Protein AF-A0A1E4A7U1-F1 (afdb_monomer_lite)

Secondary structure (DSSP, 8-state):
-----S---EEEEESSEETT-GGGSTTS----TTEEEEE-SEEEE-S-EEESEEEE-TT-EEEESTT-EEEESS-EEESSEEEEEEEEE-S-EEE-GGGEEEEEEEESS-EEESS-EEE---TT--S--EEEETT-EEE-TT--EEES-EEEE--TT---EEE-SSS--EEE-PPTT---PPP-----

Radius of gyration: 17.69 Å; chains: 1; bounding box: 40×38×64 Å

pLDDT: mean 84.91, std 17.66, range [26.31, 98.19]

Foldseek 3Di:
DDDDDDDDAEEKEFAPEELPQLVRIDPSDRAAQRYEYEYPYEYEDAAAGHYAEYAYAAQHEYEYDPQHEYEHQHYYHYNAAYHHAEYEYNEEDEDEQVRYHYQAYEYAYEYEYPEAHENHHPLPDQDWRYEYPAQYEYEQEQYEYETQHYHYDDDPPHDHYYDYPHNYYYHHDHRPPDDDDDDPHDDD

Sequence (188 aa):
MVISLPGTIESKNCTDCLWSDPDTWESDVVPGENNHVVVNGKVILDVNATTLDLKINSSKSLETINNKSLTIKGFFENEGFLNVSGLELQKSQSLDGSKVSLQSLSAYGNITLTSHLEVLRPEVSNTDNVYLYGSGTITLGNYDLTCHGVYINLPAQQRSRVITNGTGALKFKVPAGSVNKEFVIGRI

Structure (mmCIF, N/CA/C/O backbone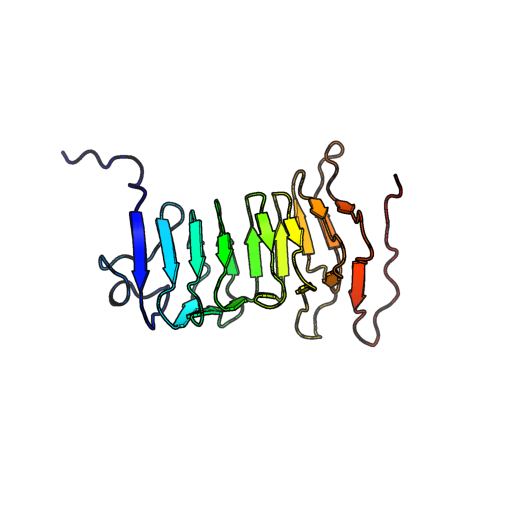):
data_AF-A0A1E4A7U1-F1
#
_entry.id   AF-A0A1E4A7U1-F1
#
loop_
_atom_site.group_PDB
_atom_site.id
_atom_site.type_symbol
_atom_site.label_atom_id
_atom_site.label_alt_id
_atom_site.label_comp_id
_atom_site.label_asym_id
_atom_site.label_entity_id
_atom_site.label_seq_id
_atom_site.pdbx_PDB_ins_code
_atom_site.Cartn_x
_atom_site.Cartn_y
_atom_site.Cartn_z
_atom_site.occupancy
_atom_site.B_iso_or_equiv
_atom_site.auth_seq_id
_atom_site.auth_comp_id
_atom_site.auth_asym_id
_atom_site.auth_atom_id
_atom_site.pdbx_PDB_model_num
ATOM 1 N N . MET A 1 1 ? 10.401 17.070 -37.347 1.00 35.50 1 MET A N 1
ATOM 2 C CA . MET A 1 1 ? 9.822 17.667 -36.127 1.00 35.50 1 MET A CA 1
ATOM 3 C C . MET A 1 1 ? 8.935 16.604 -35.505 1.00 35.50 1 MET A C 1
ATOM 5 O O . MET A 1 1 ? 7.854 16.361 -36.019 1.00 35.50 1 MET A O 1
ATOM 9 N N . VAL A 1 2 ? 9.447 15.868 -34.517 1.00 33.81 2 VAL A N 1
ATOM 10 C CA . VAL A 1 2 ? 8.653 14.859 -33.804 1.00 33.81 2 VAL A CA 1
ATOM 11 C C . VAL A 1 2 ? 7.903 15.611 -32.718 1.00 33.81 2 VAL A C 1
ATOM 13 O O . VAL A 1 2 ? 8.510 16.131 -31.787 1.00 33.81 2 VAL A O 1
ATOM 16 N N . ILE A 1 3 ? 6.597 15.759 -32.902 1.00 37.12 3 ILE A N 1
ATOM 17 C CA . ILE A 1 3 ? 5.708 16.277 -31.869 1.00 37.12 3 ILE A CA 1
ATOM 18 C C . ILE A 1 3 ? 5.547 15.123 -30.877 1.00 37.12 3 ILE A C 1
ATOM 20 O O . ILE A 1 3 ? 4.860 14.151 -31.180 1.00 37.12 3 ILE A O 1
ATOM 24 N N . SER A 1 4 ? 6.238 15.175 -29.737 1.00 37.12 4 SER A N 1
ATOM 25 C CA . SER A 1 4 ? 5.987 14.234 -28.645 1.00 37.12 4 SER A CA 1
ATOM 26 C C . SER A 1 4 ? 4.587 14.509 -28.104 1.00 37.12 4 SER A C 1
ATOM 28 O O . SER A 1 4 ? 4.332 15.581 -27.548 1.00 37.12 4 SER A O 1
ATOM 30 N N . LEU A 1 5 ? 3.672 13.567 -28.317 1.00 46.53 5 LEU A N 1
ATOM 31 C CA . LEU A 1 5 ? 2.350 13.572 -27.697 1.00 46.53 5 LEU A CA 1
ATOM 32 C C . LEU A 1 5 ? 2.500 13.558 -26.160 1.00 46.53 5 LEU A C 1
ATOM 34 O O . LEU A 1 5 ? 3.490 13.014 -25.661 1.00 46.53 5 LEU A O 1
ATOM 38 N N . PRO A 1 6 ? 1.560 14.159 -25.402 1.00 49.22 6 PRO A N 1
ATOM 39 C CA . PRO A 1 6 ? 1.545 14.047 -23.943 1.00 49.22 6 PRO A CA 1
ATOM 40 C C . PRO A 1 6 ? 1.627 12.568 -23.552 1.00 49.22 6 PRO A C 1
ATOM 42 O O . PRO A 1 6 ? 0.954 11.745 -24.169 1.00 49.22 6 PRO A O 1
ATOM 45 N N . GLY A 1 7 ? 2.518 12.271 -22.595 1.00 58.09 7 GLY A N 1
ATOM 46 C CA . GLY A 1 7 ? 3.120 10.956 -22.356 1.00 58.09 7 GLY A CA 1
ATOM 47 C C . GLY A 1 7 ? 2.185 9.782 -22.616 1.00 58.09 7 GLY A C 1
ATOM 48 O O . GLY A 1 7 ? 1.150 9.654 -21.964 1.00 58.09 7 GLY A O 1
ATOM 49 N N . THR A 1 8 ? 2.556 8.941 -23.581 1.00 65.44 8 THR A N 1
ATOM 50 C CA . THR A 1 8 ? 1.826 7.717 -23.896 1.00 65.44 8 THR A CA 1
ATOM 51 C C . THR A 1 8 ? 1.671 6.902 -22.620 1.00 65.44 8 THR A C 1
ATOM 53 O O . THR A 1 8 ? 2.651 6.588 -21.943 1.00 65.44 8 THR A O 1
ATOM 56 N N . ILE A 1 9 ? 0.425 6.588 -22.279 1.00 75.88 9 ILE A N 1
ATOM 57 C CA . ILE A 1 9 ? 0.138 5.653 -21.205 1.00 75.88 9 ILE A CA 1
ATOM 58 C C . ILE A 1 9 ? 0.616 4.280 -21.676 1.00 75.88 9 ILE A C 1
ATOM 60 O O . ILE A 1 9 ? 0.105 3.737 -22.654 1.00 75.88 9 ILE A O 1
ATOM 64 N N . GLU A 1 10 ? 1.621 3.741 -20.997 1.00 85.94 10 GLU A N 1
ATOM 65 C CA . GLU A 1 10 ? 2.268 2.484 -21.371 1.00 85.94 10 GLU A CA 1
ATOM 66 C C . GLU A 1 10 ? 2.311 1.532 -20.181 1.00 85.94 10 GLU A C 1
ATOM 68 O O . GLU A 1 10 ? 2.565 1.957 -19.049 1.00 85.94 10 GLU A O 1
ATOM 73 N N . SER A 1 11 ? 2.100 0.242 -20.455 1.00 89.75 11 SER A N 1
ATOM 74 C CA . SER A 1 11 ? 2.365 -0.818 -19.484 1.00 89.75 11 SER A CA 1
ATOM 75 C C . SER A 1 11 ? 3.870 -1.055 -19.392 1.00 89.75 11 SER A C 1
ATOM 77 O O . SER A 1 11 ? 4.524 -1.237 -20.420 1.00 89.75 11 SER A O 1
ATOM 79 N N . LYS A 1 12 ? 4.411 -1.058 -18.175 1.00 91.94 12 LYS A N 1
ATOM 80 C CA . LYS A 1 12 ? 5.807 -1.378 -17.875 1.00 91.94 12 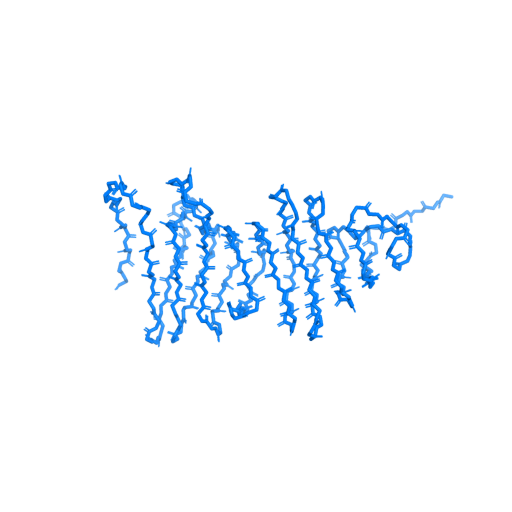LYS A CA 1
ATOM 81 C C . LYS A 1 12 ? 5.854 -2.571 -16.939 1.00 91.94 12 LYS A C 1
ATOM 83 O O . LYS A 1 12 ? 5.127 -2.635 -15.948 1.00 91.94 12 LYS A O 1
ATOM 88 N N . ASN A 1 13 ? 6.728 -3.509 -17.258 1.00 94.00 13 ASN A N 1
ATOM 89 C CA . ASN A 1 13 ? 6.803 -4.785 -16.571 1.00 94.00 13 ASN A CA 1
ATOM 90 C C . ASN A 1 13 ? 8.274 -5.146 -16.385 1.00 94.00 13 ASN A C 1
ATOM 92 O O . ASN A 1 13 ? 9.124 -4.771 -17.192 1.00 94.00 13 ASN A O 1
ATOM 96 N N . CYS A 1 14 ? 8.568 -5.858 -15.310 1.00 89.38 14 CYS A N 1
ATOM 97 C CA . CYS A 1 14 ? 9.875 -6.448 -15.076 1.00 89.38 14 CYS A CA 1
ATOM 98 C C . CYS A 1 14 ? 9.715 -7.697 -14.200 1.00 89.38 14 CYS A C 1
ATOM 100 O O . CYS A 1 14 ? 8.706 -7.873 -13.501 1.00 89.38 14 CYS A O 1
ATOM 102 N N . THR A 1 15 ? 10.728 -8.559 -14.222 1.00 90.94 15 THR A N 1
ATOM 103 C CA . THR A 1 15 ? 10.852 -9.704 -13.315 1.00 90.94 15 THR A CA 1
ATOM 104 C C . THR A 1 15 ? 12.221 -9.619 -12.656 1.00 90.94 15 THR A C 1
ATOM 106 O O . THR A 1 15 ? 13.217 -9.617 -13.367 1.00 90.94 15 THR A O 1
ATOM 109 N N . ASP A 1 16 ? 12.262 -9.545 -11.324 1.00 92.44 16 ASP A N 1
ATOM 110 C CA . ASP A 1 16 ? 13.502 -9.511 -10.533 1.00 92.44 16 ASP A CA 1
ATOM 111 C C . ASP A 1 16 ? 14.374 -8.279 -10.831 1.00 92.44 16 ASP A C 1
ATOM 113 O O . ASP A 1 16 ? 15.496 -8.384 -11.318 1.00 92.44 16 ASP A O 1
ATOM 117 N N . CYS A 1 17 ? 13.823 -7.093 -10.545 1.00 94.50 17 CYS A N 1
ATOM 118 C CA . CYS A 1 17 ? 14.340 -5.817 -11.042 1.00 94.50 17 CYS A CA 1
ATOM 119 C C . CYS A 1 17 ? 14.507 -4.734 -9.961 1.00 94.50 17 CYS A C 1
ATOM 121 O O . CYS A 1 17 ? 13.848 -4.762 -8.911 1.00 94.50 17 CYS A O 1
ATOM 123 N N . LEU A 1 18 ? 15.380 -3.759 -10.239 1.00 95.94 18 LEU A N 1
ATOM 124 C CA . LEU A 1 18 ? 15.467 -2.505 -9.488 1.00 95.94 18 LEU A CA 1
ATOM 125 C C . LEU A 1 18 ? 14.652 -1.439 -10.212 1.00 95.94 18 LEU A C 1
ATOM 127 O O . LEU A 1 18 ? 14.760 -1.271 -11.424 1.00 95.94 18 LEU A O 1
ATOM 131 N N . TRP A 1 19 ? 13.860 -0.670 -9.472 1.00 95.88 19 TRP A N 1
ATOM 132 C CA . TRP A 1 19 ? 13.032 0.352 -10.106 1.00 95.88 19 TRP A CA 1
ATOM 133 C C . TRP A 1 19 ? 13.865 1.466 -10.740 1.00 95.88 19 TRP A C 1
ATOM 135 O O . TRP A 1 19 ? 13.421 2.040 -11.721 1.00 95.88 19 TRP A O 1
ATOM 145 N N . SER A 1 20 ? 15.066 1.759 -10.236 1.00 94.12 20 SER A N 1
ATOM 146 C CA . SER A 1 20 ? 15.954 2.761 -10.838 1.00 94.12 20 SER A CA 1
ATOM 147 C C . SER A 1 20 ? 16.688 2.309 -12.103 1.00 94.12 20 SER A C 1
ATOM 149 O O . SER A 1 20 ? 17.247 3.166 -12.789 1.00 94.12 20 SER A O 1
ATOM 151 N N . ASP A 1 21 ? 16.706 1.007 -12.405 1.00 94.88 21 ASP A N 1
ATOM 152 C CA . ASP A 1 21 ? 17.563 0.436 -13.442 1.00 94.88 21 ASP A CA 1
ATOM 153 C C . ASP A 1 21 ? 16.784 0.223 -14.752 1.00 94.88 21 ASP A C 1
ATOM 155 O O . ASP A 1 21 ? 16.024 -0.748 -14.852 1.00 94.88 21 ASP A O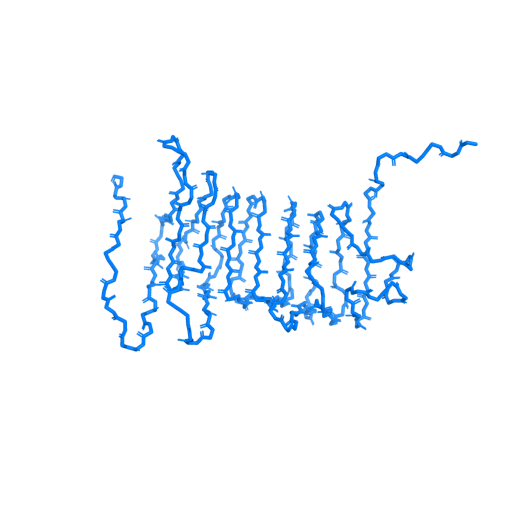 1
ATOM 159 N N . PRO A 1 22 ? 16.936 1.109 -15.758 1.00 92.38 22 PRO A N 1
ATOM 160 C CA . PRO A 1 22 ? 16.188 1.022 -17.009 1.00 92.38 22 PRO A CA 1
ATOM 161 C C . PRO A 1 22 ? 16.406 -0.301 -17.745 1.00 92.38 22 PRO A C 1
ATOM 163 O O . PRO A 1 22 ? 15.446 -0.805 -18.323 1.00 92.38 22 PRO A O 1
ATOM 166 N N . ASP A 1 23 ? 17.598 -0.900 -17.653 1.00 92.44 23 ASP A N 1
ATOM 167 C CA . ASP A 1 23 ? 17.960 -2.133 -18.371 1.00 92.44 23 ASP A CA 1
ATOM 168 C C . ASP A 1 23 ? 17.170 -3.353 -17.868 1.00 92.44 23 ASP A C 1
ATOM 170 O O . ASP A 1 23 ? 17.131 -4.407 -18.505 1.00 92.44 23 ASP A O 1
ATOM 174 N N . THR A 1 24 ? 16.528 -3.224 -16.706 1.00 93.38 24 THR A N 1
ATOM 175 C CA . THR A 1 24 ? 15.734 -4.293 -16.096 1.00 93.38 24 THR A CA 1
ATOM 176 C C . THR A 1 24 ? 14.239 -4.204 -16.417 1.00 93.38 24 THR A C 1
ATOM 178 O O . THR A 1 24 ? 13.485 -5.115 -16.064 1.00 93.38 24 THR A O 1
ATOM 181 N N . TRP A 1 25 ? 13.796 -3.145 -17.105 1.00 93.50 25 TRP A N 1
ATOM 182 C CA . TRP A 1 25 ? 12.401 -2.937 -17.497 1.00 93.50 25 TRP A CA 1
ATOM 183 C C . TRP A 1 25 ? 12.151 -3.293 -18.958 1.00 93.50 25 TRP A C 1
ATOM 185 O O . TRP A 1 25 ? 12.937 -2.983 -19.851 1.00 93.50 25 TRP A O 1
ATOM 195 N N . GLU A 1 26 ? 10.980 -3.866 -19.236 1.00 85.50 26 GLU A N 1
ATOM 196 C CA . GLU A 1 26 ? 10.508 -4.024 -20.607 1.00 85.50 26 GLU A CA 1
ATOM 197 C C . GLU A 1 26 ? 10.358 -2.629 -21.234 1.00 85.50 26 GLU A C 1
ATOM 199 O O . GLU A 1 26 ? 9.536 -1.843 -20.758 1.00 85.50 26 GLU A O 1
ATOM 204 N N . SER A 1 27 ? 11.149 -2.340 -22.282 1.00 83.75 27 SER A N 1
ATOM 205 C CA . SER A 1 27 ? 11.340 -1.058 -23.008 1.00 83.75 27 SER A CA 1
ATOM 206 C C . SER A 1 27 ? 12.546 -0.191 -22.624 1.00 83.75 27 SER A C 1
ATOM 208 O O . SER A 1 27 ? 12.632 0.928 -23.126 1.00 83.75 27 SER A O 1
ATOM 210 N N . ASP A 1 28 ? 13.458 -0.676 -21.779 1.00 87.31 28 ASP A N 1
ATOM 211 C CA . ASP A 1 28 ? 14.685 0.046 -21.399 1.00 87.31 28 ASP A CA 1
ATOM 212 C C . ASP A 1 28 ? 14.400 1.415 -20.740 1.00 87.31 28 ASP A C 1
ATOM 214 O O . ASP A 1 28 ? 15.174 2.370 -20.837 1.00 87.31 28 ASP A O 1
ATOM 218 N N . VAL A 1 29 ? 13.228 1.550 -20.105 1.00 88.81 29 VAL A N 1
ATOM 219 C CA . VAL A 1 29 ? 12.757 2.791 -19.481 1.00 88.81 29 VAL A CA 1
ATOM 220 C C . VAL A 1 29 ? 12.071 2.481 -18.157 1.00 88.81 29 VAL A C 1
ATOM 22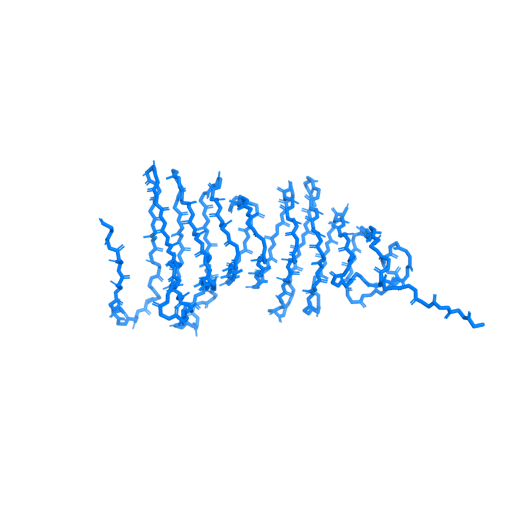2 O O . VAL A 1 29 ? 11.076 1.756 -18.102 1.00 88.81 29 VAL A O 1
ATOM 225 N N . VAL A 1 30 ? 12.569 3.121 -17.100 1.00 92.31 30 VAL A N 1
ATOM 226 C CA . VAL A 1 30 ? 11.981 3.096 -15.758 1.00 92.31 30 VAL A CA 1
ATOM 227 C C . VAL A 1 30 ? 10.553 3.665 -15.772 1.00 92.31 30 VAL A C 1
ATOM 229 O O . VAL A 1 30 ? 10.334 4.745 -16.331 1.00 92.31 30 VAL A O 1
ATOM 232 N N . PRO A 1 31 ? 9.574 3.007 -15.123 1.00 93.75 31 PRO A N 1
ATOM 233 C CA . PRO A 1 31 ? 8.223 3.529 -15.031 1.00 93.75 31 PRO A CA 1
ATOM 234 C C . PRO A 1 31 ? 8.157 4.831 -14.238 1.00 93.75 31 PRO A C 1
ATOM 236 O O . PRO A 1 31 ? 8.709 4.949 -13.139 1.00 93.75 31 PRO A O 1
ATOM 239 N N . GLY A 1 32 ? 7.390 5.773 -14.778 1.00 92.81 32 GLY A N 1
ATOM 240 C CA . GLY A 1 32 ? 7.009 7.017 -14.132 1.00 92.81 32 GLY A CA 1
ATOM 241 C C . GLY A 1 32 ? 5.497 7.157 -13.961 1.00 92.81 32 GLY A C 1
ATOM 242 O O . GLY A 1 32 ? 4.706 6.226 -14.121 1.00 92.81 32 GLY A O 1
ATOM 243 N N . GLU A 1 33 ? 5.081 8.383 -13.657 1.00 94.38 33 GLU A N 1
ATOM 244 C CA . GLU A 1 33 ? 3.719 8.729 -13.241 1.00 94.38 33 GLU A CA 1
ATOM 245 C C . GLU A 1 33 ? 2.602 8.465 -14.262 1.00 94.38 33 GLU A C 1
ATOM 247 O O . GLU A 1 33 ? 1.435 8.498 -13.879 1.00 94.38 33 GLU A O 1
ATOM 252 N N . ASN A 1 34 ? 2.944 8.219 -15.529 1.00 93.94 34 ASN A N 1
ATOM 253 C CA . ASN A 1 34 ? 1.994 7.950 -16.614 1.00 93.94 34 ASN A CA 1
ATOM 254 C C . ASN A 1 34 ? 1.971 6.469 -17.027 1.00 93.94 34 ASN A C 1
ATOM 256 O O . ASN A 1 34 ? 1.327 6.116 -18.011 1.00 93.94 34 ASN A O 1
ATOM 260 N N . ASN A 1 35 ? 2.681 5.598 -16.307 1.00 94.25 35 ASN A N 1
ATOM 261 C CA . ASN A 1 35 ? 2.788 4.184 -16.650 1.00 94.25 35 ASN A CA 1
ATOM 262 C C . ASN A 1 35 ? 1.875 3.316 -15.789 1.00 94.25 35 ASN A C 1
ATOM 264 O O . ASN A 1 35 ? 1.749 3.559 -14.589 1.00 94.25 35 ASN A O 1
ATOM 268 N N . HIS A 1 36 ? 1.305 2.275 -16.395 1.00 95.31 36 HIS A N 1
ATOM 269 C CA . HIS A 1 36 ? 0.730 1.146 -15.669 1.00 95.31 36 HIS A CA 1
ATOM 270 C C . HIS A 1 36 ? 1.860 0.168 -15.354 1.00 95.31 36 HIS A C 1
ATOM 272 O O . HIS A 1 36 ? 2.510 -0.324 -16.272 1.00 95.31 36 HIS A O 1
ATOM 278 N N . VAL A 1 37 ? 2.131 -0.110 -14.086 1.00 96.69 37 VAL A N 1
ATOM 279 C CA . VAL A 1 37 ? 3.198 -1.036 -13.700 1.00 96.69 37 VAL A CA 1
ATOM 280 C C . VAL A 1 37 ? 2.624 -2.394 -13.343 1.00 96.69 37 VAL A C 1
ATOM 282 O O . VAL A 1 37 ? 1.731 -2.495 -12.502 1.00 96.69 37 VAL A O 1
ATOM 285 N N . VAL A 1 38 ? 3.180 -3.445 -13.941 1.00 96.62 38 VAL A N 1
ATOM 286 C CA . VAL A 1 38 ? 2.865 -4.837 -13.612 1.00 96.62 38 VAL A CA 1
ATOM 287 C C . VAL A 1 38 ? 4.099 -5.509 -13.013 1.00 96.62 38 VAL A C 1
ATOM 289 O O . VAL A 1 38 ? 5.122 -5.688 -13.673 1.00 96.62 38 VAL A O 1
ATOM 292 N N . VAL A 1 39 ? 3.994 -5.908 -11.748 1.00 97.38 39 VAL A N 1
ATOM 293 C CA . VAL A 1 39 ? 5.051 -6.611 -11.013 1.00 97.38 39 VAL A CA 1
ATOM 294 C C . VAL A 1 39 ? 4.929 -8.116 -11.271 1.00 97.38 39 VAL A C 1
ATOM 296 O O . VAL A 1 39 ? 4.012 -8.771 -10.769 1.00 97.38 39 VAL A O 1
ATOM 299 N N . ASN A 1 40 ? 5.869 -8.660 -12.056 1.00 95.31 40 ASN A N 1
ATOM 300 C CA . ASN A 1 40 ? 5.920 -10.072 -12.472 1.00 95.31 40 ASN A CA 1
ATOM 301 C C . ASN A 1 40 ? 7.009 -10.901 -11.760 1.00 95.31 40 ASN A C 1
ATOM 303 O O . ASN A 1 40 ? 7.086 -12.121 -11.943 1.00 95.31 40 ASN A O 1
ATOM 307 N N . GLY A 1 41 ? 7.804 -10.278 -10.891 1.00 94.94 41 GLY A N 1
ATOM 308 C CA . GLY A 1 41 ? 8.867 -10.901 -10.094 1.00 94.94 41 GLY A CA 1
ATOM 309 C C . GLY A 1 41 ? 9.016 -10.227 -8.735 1.00 94.94 41 GLY A C 1
ATOM 310 O O . GLY A 1 41 ? 8.069 -9.623 -8.231 1.00 94.94 41 GLY A O 1
ATOM 311 N N . LYS A 1 42 ? 10.209 -10.311 -8.150 1.00 97.31 42 LYS A N 1
ATOM 312 C CA . LYS A 1 42 ? 10.596 -9.452 -7.034 1.00 97.31 42 LYS A CA 1
ATOM 313 C C . LYS A 1 42 ? 11.016 -8.083 -7.570 1.00 97.31 42 LYS A C 1
ATOM 315 O O . LYS A 1 42 ? 11.906 -7.989 -8.402 1.00 97.31 42 LYS A O 1
ATOM 320 N N . VAL A 1 43 ? 10.412 -7.008 -7.087 1.00 98.00 43 VAL A N 1
ATOM 321 C CA . VAL A 1 43 ? 10.770 -5.642 -7.492 1.00 98.00 43 VAL A CA 1
ATOM 322 C C . VAL A 1 43 ? 11.220 -4.855 -6.278 1.00 98.00 43 VAL A C 1
ATOM 324 O O . VAL A 1 43 ? 10.534 -4.835 -5.256 1.00 98.00 43 VAL A O 1
ATOM 327 N N . ILE A 1 44 ? 12.379 -4.207 -6.384 1.00 97.81 44 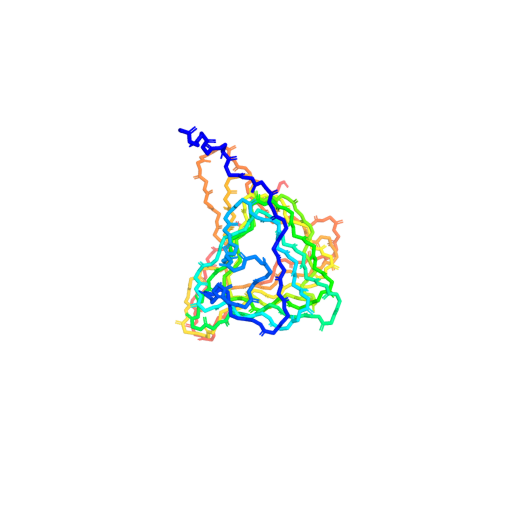ILE A N 1
ATOM 328 C CA . ILE A 1 44 ? 12.938 -3.388 -5.309 1.00 97.81 44 ILE A CA 1
ATOM 329 C C . ILE A 1 44 ? 12.847 -1.912 -5.698 1.00 97.81 44 ILE A C 1
ATOM 331 O O . ILE A 1 44 ? 13.430 -1.470 -6.686 1.00 97.81 44 ILE A O 1
ATOM 335 N N . LEU A 1 45 ? 12.144 -1.139 -4.874 1.00 97.06 45 LEU A N 1
ATOM 336 C CA . LEU A 1 45 ? 12.161 0.318 -4.884 1.00 97.06 45 LEU A CA 1
ATOM 337 C C . LEU A 1 45 ? 13.396 0.820 -4.130 1.00 97.06 45 LEU A C 1
ATOM 339 O O . LEU A 1 45 ? 13.421 0.897 -2.897 1.00 97.06 45 LEU A O 1
ATOM 343 N N . ASP A 1 46 ? 14.421 1.177 -4.892 1.00 96.12 46 ASP A N 1
ATOM 344 C CA . ASP A 1 46 ? 15.647 1.838 -4.440 1.00 96.12 46 ASP A CA 1
ATOM 345 C C . ASP A 1 46 ? 15.617 3.364 -4.647 1.00 96.12 46 ASP A C 1
ATOM 347 O O . ASP A 1 46 ? 16.466 4.099 -4.132 1.00 96.12 46 ASP A O 1
ATOM 351 N N . VAL A 1 47 ? 14.563 3.854 -5.300 1.00 95.44 47 VAL A N 1
ATOM 352 C CA . VAL A 1 47 ? 14.206 5.264 -5.469 1.00 95.44 47 VAL A CA 1
ATOM 353 C C . VAL A 1 47 ? 12.777 5.519 -4.993 1.00 95.44 47 VAL A C 1
ATOM 355 O O . VAL A 1 47 ? 11.972 4.598 -4.870 1.00 95.44 47 VAL A O 1
ATOM 358 N N . ASN A 1 48 ? 12.450 6.784 -4.716 1.00 96.25 48 ASN A N 1
ATOM 359 C CA . ASN A 1 48 ? 11.049 7.163 -4.544 1.00 96.25 48 ASN A CA 1
ATOM 360 C C . ASN A 1 48 ? 10.364 7.027 -5.904 1.00 96.25 48 ASN A C 1
ATOM 362 O O . ASN A 1 48 ? 10.823 7.631 -6.874 1.00 96.25 48 ASN A O 1
ATOM 366 N N . ALA A 1 49 ? 9.295 6.243 -5.967 1.00 96.19 49 ALA A N 1
ATOM 367 C CA . ALA A 1 49 ? 8.632 5.909 -7.219 1.00 96.19 49 ALA A CA 1
ATOM 368 C C . ALA A 1 49 ? 7.228 6.503 -7.292 1.00 96.19 49 ALA A C 1
ATOM 370 O O . ALA A 1 49 ? 6.534 6.687 -6.288 1.00 96.19 49 ALA A O 1
ATOM 371 N N . THR A 1 50 ? 6.795 6.797 -8.512 1.00 97.00 50 THR A N 1
ATOM 372 C CA . THR A 1 50 ? 5.431 7.224 -8.811 1.00 97.00 50 THR A CA 1
ATOM 373 C C . THR A 1 50 ? 4.958 6.502 -10.059 1.00 97.00 50 THR A C 1
ATOM 375 O O . THR A 1 50 ? 5.705 6.399 -11.027 1.00 97.00 50 THR A O 1
ATOM 378 N N . THR A 1 51 ? 3.721 6.020 -10.040 1.00 96.75 51 THR A N 1
ATOM 379 C CA . THR A 1 51 ? 3.098 5.299 -11.153 1.00 96.75 51 THR A CA 1
ATOM 380 C C . THR A 1 51 ? 1.632 5.702 -11.301 1.00 96.75 51 THR A C 1
ATOM 382 O O . THR A 1 51 ? 1.024 6.197 -10.342 1.00 96.75 51 THR A O 1
ATOM 385 N N . LEU A 1 52 ? 1.072 5.531 -12.504 1.00 96.50 52 LEU A N 1
ATOM 386 C CA . LEU A 1 52 ? -0.353 5.731 -12.732 1.00 96.50 52 LEU A CA 1
ATOM 387 C C . LEU A 1 52 ? -1.123 4.610 -12.039 1.00 96.50 52 LEU A C 1
ATOM 389 O O . LEU A 1 52 ? -1.763 4.866 -11.030 1.00 96.50 52 LEU A O 1
ATOM 393 N N . ASP A 1 53 ? -0.986 3.374 -12.509 1.00 97.25 53 ASP A N 1
ATOM 394 C CA . ASP A 1 53 ? -1.616 2.206 -11.890 1.00 97.25 53 ASP A CA 1
ATOM 395 C C . ASP A 1 53 ? -0.556 1.174 -11.514 1.00 97.25 53 ASP A C 1
ATOM 397 O O . ASP A 1 53 ? 0.477 1.073 -12.171 1.00 97.25 53 ASP A O 1
ATOM 401 N N . LEU A 1 54 ? -0.835 0.367 -10.495 1.00 97.62 54 LEU A N 1
ATOM 402 C CA . LEU A 1 54 ? 0.036 -0.726 -10.075 1.00 97.62 54 LEU A CA 1
ATOM 403 C C . LEU A 1 54 ? -0.757 -2.023 -9.958 1.00 97.62 54 LEU A C 1
ATOM 405 O O . LEU A 1 54 ? -1.749 -2.080 -9.233 1.00 97.62 54 LEU A O 1
ATOM 409 N N . LYS A 1 55 ? -0.254 -3.083 -10.587 1.00 97.69 55 LYS A N 1
ATOM 410 C CA . LYS A 1 55 ? -0.679 -4.461 -10.358 1.00 97.69 55 LYS A CA 1
ATOM 411 C C . LYS A 1 55 ? 0.478 -5.285 -9.809 1.00 97.69 55 LYS A C 1
ATOM 413 O O . LYS A 1 55 ? 1.528 -5.377 -10.443 1.00 97.69 55 LYS A O 1
ATOM 418 N N . ILE A 1 56 ? 0.275 -5.927 -8.663 1.00 97.94 56 ILE A N 1
ATOM 419 C CA . ILE A 1 56 ? 1.193 -6.940 -8.133 1.00 97.94 56 ILE A CA 1
ATOM 420 C C . ILE A 1 56 ? 0.543 -8.302 -8.302 1.00 97.94 56 ILE A C 1
ATOM 422 O O . ILE A 1 56 ? -0.455 -8.596 -7.645 1.00 97.94 56 ILE A O 1
ATOM 426 N N . ASN A 1 57 ? 1.113 -9.127 -9.180 1.00 97.69 57 ASN A N 1
ATOM 427 C CA . ASN A 1 57 ? 0.591 -10.462 -9.447 1.00 97.69 57 ASN A CA 1
ATOM 428 C C . ASN A 1 57 ? 0.767 -11.397 -8.246 1.00 97.69 57 ASN A C 1
ATOM 430 O O . ASN A 1 57 ? 1.653 -11.214 -7.406 1.00 97.69 57 ASN A O 1
ATOM 434 N N . SER A 1 58 ? -0.071 -12.435 -8.190 1.00 97.25 58 SER A N 1
ATOM 435 C CA . SER A 1 58 ? -0.005 -13.454 -7.142 1.00 97.25 58 SER A CA 1
ATOM 436 C C . SER A 1 58 ? 1.411 -14.005 -6.960 1.00 97.25 58 SER A C 1
ATOM 438 O O . SER A 1 58 ? 2.114 -14.311 -7.925 1.00 97.25 58 SER A O 1
ATOM 440 N N . SER A 1 59 ? 1.814 -14.158 -5.696 1.00 96.19 59 SER A N 1
ATOM 441 C CA . SER A 1 59 ? 3.134 -14.670 -5.290 1.00 96.19 59 SER A CA 1
ATOM 442 C C . SER A 1 59 ? 4.331 -13.800 -5.706 1.00 96.19 59 SER A C 1
ATOM 444 O O . SER A 1 59 ? 5.470 -14.252 -5.594 1.00 96.19 59 SER A O 1
ATOM 446 N N . LYS A 1 60 ? 4.099 -12.569 -6.180 1.00 98.19 60 LYS A N 1
ATOM 447 C CA . LYS A 1 60 ? 5.143 -11.581 -6.497 1.00 98.19 60 LYS A CA 1
ATOM 448 C C . LYS A 1 60 ? 5.282 -10.560 -5.378 1.00 98.19 60 LYS A C 1
ATOM 450 O O . LYS A 1 60 ? 4.389 -10.451 -4.535 1.00 98.19 60 LYS A O 1
ATOM 455 N N . SER A 1 61 ? 6.397 -9.833 -5.348 1.00 97.94 61 SER A N 1
ATOM 456 C CA . SER A 1 61 ? 6.625 -8.831 -4.310 1.00 97.94 61 SER A CA 1
ATOM 457 C C . SER A 1 61 ? 7.157 -7.518 -4.855 1.00 97.94 61 SER A C 1
ATOM 459 O O . SER A 1 61 ? 7.956 -7.483 -5.788 1.00 97.94 61 SER A O 1
ATOM 461 N N . LEU A 1 62 ? 6.710 -6.435 -4.228 1.00 98.12 62 LEU A N 1
ATOM 462 C CA . LEU A 1 62 ? 7.312 -5.119 -4.343 1.00 98.12 62 LEU A CA 1
ATOM 463 C C . LEU A 1 62 ? 7.768 -4.682 -2.951 1.00 98.12 62 LEU A C 1
ATOM 465 O O . LEU A 1 62 ? 6.972 -4.645 -2.010 1.00 98.12 62 LEU A O 1
ATOM 469 N N . GLU A 1 63 ? 9.047 -4.348 -2.822 1.00 97.19 63 GLU A N 1
ATOM 470 C CA . GLU A 1 63 ? 9.689 -4.023 -1.548 1.00 97.19 63 GLU A CA 1
ATOM 471 C C . GLU A 1 63 ? 10.459 -2.702 -1.656 1.00 97.19 63 GLU A C 1
ATOM 473 O O . GLU A 1 63 ? 11.119 -2.457 -2.660 1.00 97.19 63 GLU A O 1
ATOM 478 N N . THR A 1 64 ? 10.442 -1.853 -0.627 1.00 94.56 64 THR A N 1
ATOM 479 C CA . THR A 1 64 ? 11.356 -0.695 -0.556 1.00 94.56 64 THR A CA 1
ATOM 480 C C . THR A 1 64 ? 12.582 -1.004 0.280 1.00 94.56 64 THR A C 1
ATOM 482 O O . THR A 1 64 ? 12.473 -1.596 1.354 1.00 94.56 64 THR A O 1
ATOM 485 N N . ILE A 1 65 ? 13.727 -0.472 -0.133 1.00 92.56 65 ILE A N 1
ATOM 486 C CA . ILE A 1 65 ? 14.915 -0.347 0.721 1.00 92.56 65 ILE A CA 1
ATOM 487 C C . ILE A 1 65 ? 15.082 1.104 1.179 1.00 92.56 65 ILE A C 1
ATOM 489 O O . ILE A 1 65 ? 14.460 2.003 0.627 1.00 92.56 65 ILE A O 1
ATOM 493 N N . ASN A 1 66 ? 15.913 1.361 2.193 1.00 89.44 66 ASN A N 1
ATOM 494 C CA . ASN A 1 66 ? 16.348 2.717 2.573 1.00 89.44 66 ASN A CA 1
ATOM 495 C C . ASN A 1 66 ? 15.215 3.757 2.736 1.00 89.44 66 ASN A C 1
ATOM 497 O O . ASN A 1 66 ? 15.383 4.924 2.377 1.00 89.44 66 ASN A O 1
ATOM 501 N N . ASN A 1 67 ? 14.065 3.333 3.272 1.00 87.75 67 ASN A N 1
ATOM 502 C CA . ASN A 1 67 ? 12.885 4.166 3.516 1.00 87.75 67 ASN A CA 1
ATOM 503 C C . ASN A 1 67 ? 12.311 4.880 2.279 1.00 87.75 67 ASN A C 1
ATOM 505 O O . ASN A 1 67 ? 11.780 5.986 2.403 1.00 87.75 67 ASN A O 1
ATOM 509 N N . LYS A 1 68 ? 12.414 4.276 1.088 1.00 93.44 68 LYS A N 1
ATOM 510 C CA . LYS A 1 68 ? 11.764 4.821 -0.112 1.00 93.44 68 LYS A CA 1
ATOM 511 C C . LYS A 1 68 ? 10.243 4.733 -0.031 1.00 93.44 68 LYS A C 1
ATOM 513 O O . LYS A 1 68 ? 9.681 3.908 0.690 1.00 93.44 68 LYS A O 1
ATOM 518 N N . SER A 1 69 ? 9.585 5.620 -0.767 1.00 94.56 69 SER A N 1
ATOM 519 C CA . SER A 1 69 ? 8.129 5.710 -0.836 1.00 94.56 69 SER A CA 1
ATOM 520 C C . SER A 1 69 ? 7.605 5.409 -2.235 1.00 94.56 69 SER A C 1
ATOM 522 O O . SER A 1 69 ? 8.291 5.631 -3.234 1.00 94.56 69 SER A O 1
ATOM 524 N N . LEU A 1 70 ? 6.353 4.966 -2.288 1.00 97.56 70 LEU A N 1
ATOM 525 C CA . LEU A 1 70 ? 5.611 4.702 -3.510 1.00 97.56 70 LEU A CA 1
ATOM 526 C C . LEU A 1 70 ? 4.342 5.556 -3.552 1.00 97.56 70 LEU A C 1
ATOM 528 O O . LEU A 1 70 ? 3.532 5.507 -2.627 1.00 97.56 70 LEU A O 1
ATOM 532 N N . THR A 1 71 ? 4.145 6.267 -4.658 1.00 97.69 71 THR A N 1
ATOM 533 C CA . THR A 1 71 ? 2.909 6.998 -4.955 1.00 97.69 71 THR A CA 1
ATOM 534 C C . THR A 1 71 ? 2.169 6.342 -6.117 1.00 97.69 71 THR A C 1
ATOM 536 O O . THR A 1 71 ? 2.727 6.177 -7.202 1.00 97.69 71 THR A O 1
ATOM 539 N N . ILE A 1 72 ? 0.895 6.008 -5.906 1.00 97.56 72 ILE A N 1
ATOM 540 C CA . ILE A 1 72 ? 0.005 5.438 -6.925 1.00 97.56 72 ILE A CA 1
ATOM 541 C C . ILE A 1 72 ? -1.105 6.451 -7.212 1.00 97.56 72 ILE A C 1
ATOM 543 O O . ILE A 1 72 ? -1.928 6.761 -6.339 1.00 97.56 72 ILE A O 1
ATOM 547 N N . LYS A 1 73 ? -1.116 6.995 -8.435 1.00 96.44 73 LYS A N 1
ATOM 548 C CA . LYS A 1 73 ? -2.058 8.056 -8.834 1.00 96.44 73 LYS A CA 1
ATOM 549 C C . LYS A 1 73 ? -3.450 7.533 -9.198 1.00 96.44 73 LYS A C 1
ATOM 551 O O . LYS A 1 73 ? -4.439 8.260 -9.124 1.00 96.44 73 LYS A O 1
ATOM 556 N N . GLY A 1 74 ? -3.516 6.287 -9.630 1.00 95.81 74 GLY A N 1
ATOM 557 C CA . GLY A 1 74 ? -4.677 5.598 -10.159 1.00 95.81 74 GLY A CA 1
ATOM 558 C C . GLY A 1 74 ? -5.022 4.363 -9.330 1.00 95.81 74 GLY A C 1
ATOM 559 O O . GLY A 1 74 ? -5.144 4.451 -8.109 1.00 95.81 74 GLY A O 1
ATOM 560 N N . PHE A 1 75 ? -5.259 3.237 -9.991 1.00 94.06 75 PHE A N 1
ATOM 561 C CA . PHE A 1 75 ? -5.708 1.989 -9.384 1.00 94.06 75 PHE A CA 1
ATOM 562 C C . PHE A 1 75 ? -4.544 1.141 -8.859 1.00 94.06 75 PHE A C 1
ATOM 564 O O . PHE A 1 75 ? -3.515 0.995 -9.517 1.00 94.06 75 PHE A O 1
ATOM 571 N N . PHE A 1 76 ? -4.739 0.536 -7.686 1.00 96.75 76 PHE A N 1
ATOM 572 C CA . PHE A 1 76 ? -3.853 -0.473 -7.117 1.00 96.75 76 PHE A CA 1
ATOM 573 C C . PHE A 1 76 ? -4.574 -1.825 -7.028 1.00 96.75 76 PHE A C 1
ATOM 575 O O . PHE A 1 76 ? -5.568 -1.971 -6.315 1.00 96.75 76 PHE A O 1
ATOM 582 N N . GLU A 1 77 ? -4.052 -2.823 -7.736 1.00 96.50 77 GLU A N 1
ATOM 583 C CA . GLU A 1 77 ? -4.490 -4.218 -7.682 1.00 96.50 77 GLU A CA 1
ATOM 584 C C . GLU A 1 77 ? -3.391 -5.065 -7.024 1.00 96.50 77 GLU A C 1
ATOM 586 O O . GLU A 1 77 ? -2.286 -5.190 -7.554 1.00 96.50 77 GLU A O 1
ATOM 591 N N . ASN A 1 78 ? -3.674 -5.644 -5.852 1.00 96.81 78 ASN A N 1
ATOM 592 C CA . ASN A 1 78 ? -2.688 -6.411 -5.089 1.00 96.81 78 ASN A CA 1
ATOM 593 C C . ASN A 1 78 ? -3.106 -7.872 -4.883 1.00 96.81 78 ASN A C 1
ATOM 595 O O . ASN A 1 78 ? -3.894 -8.210 -3.990 1.00 96.81 78 ASN A O 1
ATOM 599 N N . GLU A 1 79 ? -2.526 -8.756 -5.684 1.00 97.12 79 GLU A N 1
ATOM 600 C CA . GLU A 1 79 ? -2.617 -10.205 -5.507 1.00 97.12 79 GLU A CA 1
ATOM 601 C C . GLU A 1 79 ? -1.351 -10.799 -4.871 1.00 97.12 79 GLU A C 1
ATOM 603 O O . GLU A 1 79 ? -1.399 -11.924 -4.373 1.00 97.12 79 GLU A O 1
ATOM 608 N N . GLY A 1 80 ? -0.242 -10.054 -4.854 1.00 97.31 80 GLY A N 1
ATOM 609 C CA . GLY A 1 80 ? 1.031 -10.447 -4.245 1.00 97.31 80 GLY A CA 1
ATOM 610 C C . GLY A 1 80 ? 1.285 -9.794 -2.885 1.00 97.31 80 GLY A C 1
ATOM 611 O O . GLY A 1 80 ? 0.383 -9.691 -2.056 1.00 97.31 80 GLY A O 1
ATOM 612 N N . PHE A 1 81 ? 2.534 -9.384 -2.649 1.00 97.81 81 PHE A N 1
ATOM 613 C CA . PHE A 1 81 ? 2.985 -8.762 -1.404 1.00 97.81 81 PHE A CA 1
ATOM 614 C C . PHE A 1 81 ? 3.581 -7.374 -1.651 1.00 97.81 81 PHE A C 1
ATOM 616 O O . PHE A 1 81 ? 4.482 -7.203 -2.471 1.00 97.81 81 PHE A O 1
ATOM 623 N N . LEU A 1 82 ? 3.121 -6.388 -0.887 1.00 97.62 82 LEU A N 1
ATOM 624 C CA . LEU A 1 82 ? 3.664 -5.034 -0.864 1.00 97.62 82 LEU A CA 1
ATOM 625 C C . LEU A 1 82 ? 4.316 -4.780 0.499 1.00 97.62 82 LEU A C 1
ATOM 627 O O . LEU A 1 82 ? 3.636 -4.810 1.521 1.00 97.62 82 LEU A O 1
ATOM 631 N N . ASN A 1 83 ? 5.613 -4.487 0.523 1.00 96.00 83 ASN A N 1
ATOM 632 C CA . ASN A 1 83 ? 6.328 -4.097 1.738 1.00 96.00 83 ASN A CA 1
ATOM 633 C C . ASN A 1 83 ? 7.064 -2.777 1.508 1.00 96.00 83 ASN A C 1
ATOM 635 O O . ASN A 1 83 ? 8.191 -2.761 1.011 1.00 96.00 83 ASN A O 1
ATOM 639 N N . VAL A 1 84 ? 6.418 -1.662 1.838 1.00 94.00 84 VAL A N 1
ATOM 640 C CA . VAL A 1 84 ? 6.954 -0.329 1.541 1.00 94.00 84 VAL A CA 1
ATOM 641 C C . VAL A 1 84 ? 6.975 0.557 2.775 1.00 94.00 84 VAL A C 1
ATOM 643 O O . VAL A 1 84 ? 6.061 0.537 3.596 1.00 94.00 84 VAL A O 1
ATOM 646 N N . SER A 1 85 ? 8.007 1.384 2.916 1.00 93.19 85 SER A N 1
ATOM 647 C CA . SER A 1 85 ? 8.083 2.313 4.046 1.00 93.19 85 SER A CA 1
ATOM 648 C C . SER A 1 85 ? 6.982 3.371 3.984 1.00 93.19 85 SER A C 1
ATOM 650 O O . SER A 1 85 ? 6.375 3.686 5.005 1.00 93.19 85 SER A O 1
ATOM 652 N N . GLY A 1 86 ? 6.673 3.895 2.799 1.00 94.25 86 GLY A N 1
ATOM 653 C CA . GLY A 1 86 ? 5.575 4.839 2.606 1.00 94.25 86 GLY A CA 1
ATOM 654 C C . GLY A 1 86 ? 4.744 4.490 1.383 1.00 94.25 86 GLY A C 1
ATOM 655 O O . GLY A 1 86 ? 5.302 4.288 0.306 1.00 94.25 86 GLY A O 1
ATOM 656 N N . LEU A 1 87 ? 3.424 4.460 1.552 1.00 96.19 87 LEU A N 1
ATOM 657 C CA . LEU A 1 87 ? 2.465 4.305 0.464 1.00 96.19 87 LEU A CA 1
ATOM 658 C C . LEU A 1 87 ? 1.545 5.521 0.402 1.00 96.19 87 LEU A C 1
ATOM 660 O O . LEU A 1 87 ? 0.871 5.842 1.379 1.00 96.19 87 LEU A O 1
ATOM 664 N N . GLU A 1 88 ? 1.485 6.163 -0.758 1.00 96.00 88 GLU A N 1
ATOM 665 C CA . GLU A 1 88 ? 0.517 7.210 -1.063 1.00 96.00 88 GLU A CA 1
ATOM 666 C C . GLU A 1 88 ? -0.480 6.727 -2.116 1.00 96.00 88 GLU A C 1
ATOM 668 O O . GLU A 1 88 ? -0.104 6.325 -3.218 1.00 96.00 88 GLU A O 1
ATOM 673 N N . LEU A 1 89 ? -1.765 6.803 -1.772 1.00 95.69 89 LEU A N 1
ATOM 674 C CA . LEU A 1 89 ? -2.882 6.388 -2.608 1.00 95.69 89 LEU A CA 1
ATOM 675 C C . LEU A 1 89 ? -3.735 7.604 -2.973 1.00 95.69 89 LEU A C 1
ATOM 677 O O . LEU A 1 89 ? -4.414 8.187 -2.116 1.00 95.69 89 LEU A O 1
ATOM 681 N N . GLN A 1 90 ? -3.722 7.980 -4.254 1.00 94.38 90 GLN A N 1
ATOM 682 C CA . GLN A 1 90 ? -4.447 9.169 -4.715 1.00 94.38 90 GLN A CA 1
ATOM 683 C C . GLN A 1 90 ? -5.897 8.895 -5.129 1.00 94.38 90 GLN A C 1
ATOM 685 O O . GLN A 1 90 ? -6.707 9.821 -5.182 1.00 94.38 90 GLN A O 1
ATOM 690 N N . LYS A 1 91 ? -6.258 7.628 -5.368 1.00 93.19 91 LYS A N 1
ATOM 691 C CA . LYS A 1 91 ? -7.637 7.212 -5.653 1.00 93.19 91 LYS A CA 1
ATOM 692 C C . LYS A 1 91 ? -8.235 6.332 -4.572 1.00 93.19 91 LYS A C 1
ATOM 694 O O . LYS A 1 91 ? -7.546 5.709 -3.765 1.00 93.19 91 LYS A O 1
ATOM 699 N N . SER A 1 92 ? -9.565 6.309 -4.589 1.00 94.44 92 SER A N 1
ATOM 700 C CA . SER A 1 92 ? -10.360 5.447 -3.727 1.00 94.44 92 SER A CA 1
ATOM 701 C C . SER A 1 92 ? -10.208 3.987 -4.136 1.00 94.44 92 SER A C 1
ATOM 703 O O . SER A 1 92 ? -10.345 3.679 -5.320 1.00 94.44 92 SER A O 1
ATOM 705 N N . GLN A 1 93 ? -9.962 3.101 -3.172 1.00 95.50 93 GLN A N 1
ATOM 706 C CA . GLN A 1 93 ? -9.743 1.677 -3.423 1.00 95.50 93 GLN A CA 1
ATOM 707 C C . GLN A 1 93 ? -9.844 0.822 -2.164 1.00 95.50 93 GLN A C 1
ATOM 709 O O . GLN A 1 93 ? -9.977 1.328 -1.049 1.00 95.50 93 GLN A O 1
ATOM 714 N N . SER A 1 94 ? -9.786 -0.492 -2.359 1.00 96.06 94 SER A N 1
ATOM 715 C CA . SER A 1 94 ? -9.717 -1.446 -1.258 1.00 96.06 94 SER A CA 1
ATOM 716 C C . SER A 1 94 ? -8.268 -1.769 -0.912 1.00 96.06 94 SER A C 1
ATOM 718 O O . SER A 1 94 ? -7.415 -1.794 -1.797 1.00 96.06 94 SER A O 1
ATOM 720 N N . LEU A 1 95 ? -7.994 -2.026 0.365 1.00 96.69 95 LEU A N 1
ATOM 721 C CA . LEU A 1 95 ? -6.677 -2.424 0.842 1.00 96.69 95 LEU A CA 1
ATOM 722 C C . LEU A 1 95 ? -6.780 -3.701 1.680 1.00 96.69 95 LEU A C 1
ATOM 724 O O . LEU A 1 95 ? -7.473 -3.747 2.699 1.00 96.69 95 LEU A O 1
ATOM 728 N N . ASP A 1 96 ? -6.061 -4.723 1.231 1.00 96.69 96 ASP A N 1
ATOM 729 C CA . ASP A 1 96 ? -5.897 -6.003 1.912 1.00 96.69 96 ASP A CA 1
ATOM 730 C C . ASP A 1 96 ? -4.613 -5.951 2.747 1.00 96.69 96 ASP A C 1
ATOM 732 O O . ASP A 1 96 ? -3.508 -6.162 2.246 1.00 96.69 96 ASP A O 1
ATOM 736 N N . GLY A 1 97 ? -4.753 -5.620 4.028 1.00 95.69 97 GLY A N 1
ATOM 737 C CA . GLY A 1 97 ? -3.644 -5.573 4.978 1.00 95.69 97 GLY A CA 1
ATOM 738 C C . GLY A 1 97 ? -2.951 -6.919 5.237 1.00 95.69 97 GLY A C 1
ATOM 739 O O . GLY A 1 97 ? -1.851 -6.919 5.776 1.00 95.69 97 GLY A O 1
ATOM 740 N N . SER A 1 98 ? -3.498 -8.059 4.792 1.00 95.94 98 SER A N 1
ATOM 741 C CA . SER A 1 98 ? -2.775 -9.343 4.823 1.00 95.94 98 SER A CA 1
ATOM 742 C C . SER A 1 98 ? -1.659 -9.424 3.774 1.00 95.94 98 SER A C 1
ATOM 744 O O . SER A 1 98 ? -0.755 -10.252 3.882 1.00 95.94 98 SER A O 1
ATOM 746 N N . LYS A 1 99 ? -1.699 -8.533 2.777 1.00 96.69 99 LYS A N 1
ATOM 747 C CA . LYS A 1 99 ? -0.753 -8.453 1.657 1.00 96.69 99 LYS A CA 1
ATOM 748 C C . LYS A 1 99 ? 0.113 -7.200 1.685 1.00 96.69 99 LYS A C 1
ATOM 750 O O . LYS A 1 99 ? 0.854 -6.942 0.735 1.00 96.69 99 LYS A O 1
ATOM 755 N N . VAL A 1 100 ? -0.029 -6.375 2.717 1.00 96.31 100 VAL A N 1
ATOM 756 C CA . VAL A 1 100 ? 0.524 -5.025 2.752 1.00 96.31 100 VAL A CA 1
ATOM 757 C C . VAL A 1 100 ? 1.180 -4.776 4.106 1.00 96.31 100 VAL A C 1
ATOM 759 O O . VAL A 1 100 ? 0.526 -4.815 5.141 1.00 96.31 100 VAL A O 1
ATOM 762 N N . SER A 1 101 ? 2.478 -4.490 4.079 1.00 94.44 101 SER A N 1
ATOM 763 C CA . SER A 1 101 ? 3.288 -4.070 5.224 1.00 94.44 101 SER A CA 1
ATOM 764 C C . SER A 1 101 ? 3.751 -2.636 4.987 1.00 94.44 101 SER A C 1
ATOM 766 O O . SER A 1 101 ? 4.444 -2.367 4.002 1.00 94.44 101 SER A O 1
ATOM 768 N N . LEU A 1 102 ? 3.335 -1.711 5.859 1.00 93.25 102 LEU A N 1
ATOM 769 C CA . LEU A 1 102 ? 3.563 -0.272 5.704 1.00 93.25 102 LEU A CA 1
ATOM 770 C C . LEU A 1 102 ? 4.062 0.362 6.993 1.00 93.25 102 LEU A C 1
ATOM 772 O O . LEU A 1 102 ? 3.576 0.051 8.080 1.00 93.25 102 LEU A O 1
ATOM 776 N N . GLN A 1 103 ? 4.948 1.348 6.859 1.00 92.50 103 GLN A N 1
ATOM 777 C CA . GLN A 1 103 ? 5.305 2.219 7.983 1.00 92.50 103 GLN A CA 1
ATOM 778 C C . GLN A 1 103 ? 4.510 3.523 7.974 1.00 92.50 103 GLN A C 1
ATOM 780 O O . GLN A 1 103 ? 4.295 4.099 9.040 1.00 92.50 103 GLN A O 1
ATOM 785 N N . SER A 1 104 ? 4.080 3.977 6.792 1.00 93.25 104 SER A N 1
ATOM 786 C CA . SER A 1 104 ? 3.269 5.173 6.584 1.00 93.25 104 SER A CA 1
ATOM 787 C C . SER A 1 104 ? 2.256 4.968 5.457 1.00 93.25 104 SER A C 1
ATOM 789 O O . SER A 1 104 ? 2.606 4.444 4.398 1.00 93.25 104 SER A O 1
ATOM 791 N N . LEU A 1 105 ? 1.027 5.445 5.659 1.00 94.75 105 LEU A N 1
ATOM 792 C CA . LEU A 1 105 ? -0.042 5.457 4.659 1.00 94.75 105 LEU A CA 1
ATOM 793 C C . LEU A 1 105 ? -0.578 6.880 4.481 1.00 94.75 105 LEU A C 1
ATOM 795 O O . LEU A 1 105 ? -1.068 7.474 5.436 1.00 94.75 105 LEU A O 1
ATOM 799 N N . SER A 1 106 ? -0.549 7.394 3.257 1.00 94.00 106 SER A N 1
ATOM 800 C CA . SER A 1 106 ? -1.187 8.651 2.866 1.00 94.00 106 SER A CA 1
ATOM 801 C C . SER A 1 106 ? -2.356 8.357 1.933 1.00 94.00 106 SER A C 1
ATOM 803 O O . SER A 1 106 ? -2.173 7.750 0.880 1.00 94.00 106 SER A O 1
ATOM 805 N N . ALA A 1 107 ? -3.562 8.786 2.297 1.00 92.62 107 ALA A N 1
ATOM 806 C CA . ALA A 1 107 ? -4.768 8.566 1.507 1.00 92.62 107 ALA A CA 1
ATOM 807 C C . ALA A 1 107 ? -5.426 9.899 1.136 1.00 92.62 107 ALA A C 1
ATOM 809 O O . ALA A 1 107 ? -5.855 10.660 2.006 1.00 92.62 107 ALA A O 1
ATOM 810 N N . TYR A 1 108 ? -5.527 10.157 -0.168 1.00 90.94 108 TYR A N 1
ATOM 811 C CA . TYR A 1 108 ? -6.299 11.277 -0.722 1.00 90.94 108 TYR A CA 1
ATOM 812 C C . TYR A 1 108 ? -7.695 10.828 -1.177 1.00 90.94 108 TYR A C 1
ATOM 814 O O . TYR A 1 108 ? -8.634 11.624 -1.201 1.00 90.94 108 TYR A O 1
ATOM 822 N N . GLY A 1 109 ? -7.834 9.545 -1.527 1.00 87.44 109 GLY A N 1
ATOM 823 C CA . GLY A 1 109 ? -9.110 8.893 -1.805 1.00 87.44 109 GLY A CA 1
ATOM 824 C C . GLY A 1 109 ? -9.677 8.138 -0.601 1.00 87.44 109 GLY A C 1
ATOM 825 O O . GLY A 1 109 ? -9.097 8.111 0.484 1.00 87.44 109 GLY A O 1
ATOM 826 N N . ASN A 1 110 ? -10.824 7.491 -0.805 1.00 92.06 110 ASN A N 1
ATOM 827 C CA . ASN A 1 110 ? -11.444 6.634 0.201 1.00 92.06 110 ASN A CA 1
ATOM 828 C C . ASN A 1 110 ? -10.815 5.238 0.189 1.00 92.06 110 ASN A C 1
ATOM 830 O O . ASN A 1 110 ? -10.819 4.570 -0.842 1.00 92.06 110 ASN A O 1
ATOM 834 N N . ILE A 1 111 ? -10.340 4.764 1.334 1.00 95.31 111 ILE A N 1
ATOM 835 C CA . ILE A 1 111 ? -9.805 3.414 1.500 1.00 95.31 111 ILE A CA 1
ATOM 836 C C . ILE A 1 111 ? -10.847 2.537 2.184 1.00 95.31 111 ILE A C 1
ATOM 838 O O . ILE A 1 111 ? -11.408 2.920 3.207 1.00 95.31 111 ILE A O 1
ATOM 842 N N . THR A 1 112 ? -11.104 1.351 1.641 1.00 96.44 112 THR A N 1
ATOM 843 C CA . THR A 1 112 ? -11.921 0.321 2.300 1.00 96.44 112 THR A CA 1
ATOM 844 C C . THR A 1 112 ? -11.029 -0.842 2.701 1.00 96.44 112 THR A C 1
ATOM 846 O O . THR A 1 112 ? -10.323 -1.390 1.860 1.00 96.44 112 THR A O 1
ATOM 849 N N . LEU A 1 113 ? -11.033 -1.225 3.973 1.00 97.06 113 LEU A N 1
ATOM 850 C CA . LEU A 1 113 ? -10.264 -2.382 4.418 1.00 97.06 113 LEU A CA 1
ATOM 851 C C . LEU A 1 113 ? -10.994 -3.678 4.068 1.00 97.06 113 LEU A C 1
ATOM 853 O O . LEU A 1 113 ? -12.194 -3.814 4.311 1.00 97.06 113 LEU A O 1
ATOM 857 N N . THR A 1 114 ? -10.249 -4.639 3.528 1.00 97.12 114 THR A N 1
ATOM 858 C CA . THR A 1 114 ? -10.723 -6.013 3.284 1.00 97.12 114 THR A CA 1
ATOM 859 C C . THR A 1 114 ? -10.039 -7.037 4.188 1.00 97.12 114 THR A C 1
ATOM 861 O O . THR A 1 114 ? -10.359 -8.221 4.140 1.00 97.12 114 THR A O 1
ATOM 864 N N . SER A 1 115 ? -9.110 -6.586 5.030 1.00 97.81 115 SER A N 1
ATOM 865 C CA . SER A 1 115 ? -8.511 -7.350 6.119 1.00 97.81 115 SER A CA 1
ATOM 866 C C . SER A 1 115 ? -7.966 -6.398 7.189 1.00 97.81 115 SER A C 1
ATOM 868 O O . SER A 1 115 ? -7.927 -5.183 6.989 1.00 97.81 115 SER A O 1
ATOM 870 N N . HIS A 1 116 ? -7.494 -6.954 8.309 1.00 96.75 116 HIS A N 1
ATOM 871 C CA . HIS A 1 116 ? -6.749 -6.192 9.314 1.00 96.75 116 HIS A CA 1
ATOM 872 C C . HIS A 1 116 ? -5.522 -5.542 8.674 1.00 96.75 116 HIS A C 1
ATOM 874 O O . HIS A 1 116 ? -4.830 -6.204 7.897 1.00 96.75 116 HIS A O 1
ATOM 880 N N . LEU A 1 117 ? -5.272 -4.274 9.004 1.00 96.75 117 LEU A N 1
ATOM 881 C CA . LEU A 1 117 ? -4.127 -3.509 8.519 1.00 96.75 117 LEU A CA 1
ATOM 882 C C . LEU A 1 117 ? -3.335 -2.954 9.700 1.00 96.75 117 LEU A C 1
ATOM 884 O O . LEU A 1 117 ? -3.874 -2.236 10.545 1.00 96.75 117 LEU A O 1
ATOM 888 N N . GLU A 1 118 ? -2.037 -3.235 9.713 1.00 94.25 118 GLU A N 1
ATOM 889 C CA . GLU A 1 118 ? -1.094 -2.603 10.625 1.00 94.25 118 GLU A CA 1
ATOM 890 C C . GLU A 1 118 ? -0.219 -1.619 9.851 1.00 94.25 118 GLU A C 1
ATOM 892 O O . GLU A 1 118 ? 0.466 -1.983 8.896 1.00 94.25 118 GLU A O 1
ATOM 897 N N . VAL A 1 119 ? -0.240 -0.358 10.274 1.00 92.25 119 VAL A N 1
ATOM 898 C CA . VAL A 1 119 ? 0.679 0.672 9.793 1.00 92.25 119 VAL A CA 1
ATOM 899 C C . VAL A 1 119 ? 1.565 1.014 10.975 1.00 92.25 119 VAL A C 1
ATOM 901 O O . VAL A 1 119 ? 1.148 1.745 11.872 1.00 92.25 119 VAL A O 1
ATOM 904 N N . LEU A 1 120 ? 2.767 0.445 11.031 1.00 83.31 120 LEU A N 1
ATOM 905 C CA . LEU A 1 120 ? 3.664 0.566 12.182 1.00 83.31 120 LEU A CA 1
ATOM 906 C C . LEU A 1 120 ? 5.054 0.997 11.723 1.00 83.31 120 LEU A C 1
ATOM 908 O O . LEU A 1 120 ? 5.672 0.381 10.858 1.00 83.31 120 LEU A O 1
ATOM 912 N N . ARG A 1 121 ? 5.568 2.066 12.330 1.00 75.38 121 ARG A N 1
ATOM 913 C CA . ARG A 1 121 ? 6.944 2.524 12.120 1.00 75.38 121 ARG A CA 1
ATOM 914 C C . ARG A 1 121 ? 7.881 1.830 13.125 1.00 75.38 121 ARG A C 1
ATOM 916 O O . ARG A 1 121 ? 7.436 1.534 14.235 1.00 75.38 121 ARG A O 1
ATOM 923 N N . PRO A 1 122 ? 9.173 1.625 12.799 1.00 69.44 122 PRO A N 1
ATOM 924 C CA . PRO A 1 122 ? 10.185 1.287 13.800 1.00 69.44 122 PRO A CA 1
ATOM 925 C C . PRO A 1 122 ? 10.135 2.254 14.998 1.00 69.44 122 PRO A C 1
ATOM 927 O O . PRO A 1 122 ? 9.947 3.456 14.809 1.00 69.44 122 PRO A O 1
ATOM 930 N N . GLU A 1 123 ? 10.300 1.725 16.215 1.00 59.94 123 GLU A N 1
ATOM 931 C CA . GLU A 1 123 ? 9.903 2.299 17.524 1.00 59.94 123 GLU A CA 1
ATOM 932 C C . GLU A 1 123 ? 10.428 3.710 17.877 1.00 59.94 123 GLU A C 1
ATOM 934 O O . GLU A 1 123 ? 10.010 4.296 18.870 1.00 59.94 123 GLU A O 1
ATOM 939 N N . VAL A 1 124 ? 11.304 4.303 17.068 1.00 58.25 124 VAL A N 1
ATOM 940 C CA . VAL A 1 124 ? 12.018 5.558 17.363 1.00 58.25 124 VAL A CA 1
ATOM 941 C C . VAL A 1 124 ? 11.290 6.842 16.938 1.00 58.25 124 VAL A C 1
ATOM 943 O O . VAL A 1 124 ? 11.904 7.906 16.883 1.00 58.25 124 VAL A O 1
ATOM 946 N N . SER A 1 125 ? 9.994 6.800 16.613 1.00 56.66 125 SER A N 1
ATOM 947 C CA . SER A 1 125 ? 9.285 7.990 16.122 1.00 56.66 125 SER A CA 1
ATOM 948 C C . SER A 1 125 ? 7.865 8.141 16.665 1.00 56.66 125 SER A C 1
ATOM 950 O O . SER A 1 125 ? 7.006 7.289 16.455 1.00 56.66 125 SER A O 1
ATOM 952 N N . ASN A 1 126 ? 7.619 9.295 17.296 1.00 55.97 126 ASN A N 1
ATOM 953 C CA . ASN A 1 126 ? 6.356 9.678 17.942 1.00 55.97 126 ASN A CA 1
ATOM 954 C C . ASN A 1 126 ? 5.388 10.439 17.011 1.00 55.97 126 ASN A C 1
ATOM 956 O O . ASN A 1 126 ? 4.525 11.188 17.491 1.00 55.97 126 ASN A O 1
ATOM 960 N N . THR A 1 127 ? 5.556 10.335 15.691 1.00 62.69 127 THR A N 1
ATOM 961 C CA . THR A 1 127 ? 4.698 11.033 14.721 1.00 62.69 127 THR A CA 1
ATOM 962 C C . THR A 1 127 ? 3.569 10.137 14.236 1.00 62.69 127 THR A C 1
ATOM 964 O O . THR A 1 127 ? 3.709 8.914 14.208 1.00 62.69 127 THR A O 1
ATOM 967 N N . ASP A 1 128 ? 2.475 10.765 13.812 1.00 65.19 128 ASP A N 1
ATOM 968 C CA . ASP A 1 128 ? 1.406 10.094 13.077 1.00 65.19 128 ASP A CA 1
ATOM 969 C C . ASP A 1 128 ? 1.976 9.368 11.857 1.00 65.19 128 ASP A C 1
ATOM 971 O O . ASP A 1 128 ? 3.037 9.729 11.336 1.00 65.19 128 ASP A O 1
ATOM 975 N N . ASN A 1 129 ? 1.294 8.312 11.432 1.00 84.56 129 ASN A N 1
ATOM 976 C CA . ASN A 1 129 ? 1.749 7.487 10.320 1.00 84.56 129 ASN A CA 1
ATOM 977 C C . ASN A 1 129 ? 0.624 7.032 9.389 1.00 84.56 129 ASN A C 1
ATOM 979 O O . ASN A 1 129 ? 0.871 6.364 8.390 1.00 84.56 129 ASN A O 1
ATOM 983 N N . VAL A 1 130 ? -0.604 7.454 9.673 1.00 88.88 130 VAL A N 1
ATOM 984 C CA . VAL A 1 130 ? -1.695 7.462 8.707 1.00 88.88 130 VAL A CA 1
ATOM 985 C C . VAL A 1 130 ? -2.084 8.914 8.472 1.00 88.88 130 VAL A C 1
ATOM 987 O O . VAL A 1 130 ? -2.398 9.629 9.418 1.00 88.88 130 VAL A O 1
ATOM 990 N N . TYR A 1 131 ? -2.066 9.354 7.221 1.00 89.50 131 TYR A N 1
ATOM 991 C CA . TYR A 1 131 ? -2.371 10.720 6.820 1.00 89.50 131 TYR A CA 1
ATOM 992 C C . TYR A 1 131 ? -3.587 10.718 5.897 1.00 89.50 131 TYR A C 1
ATOM 994 O O . TYR A 1 131 ? -3.571 10.096 4.834 1.00 89.50 131 TYR A O 1
ATOM 1002 N N . LEU A 1 132 ? -4.645 11.419 6.297 1.00 87.12 132 LEU A N 1
ATOM 1003 C CA . LEU A 1 132 ? -5.845 11.606 5.486 1.00 87.12 132 LEU A CA 1
ATOM 1004 C C . LEU A 1 132 ? -5.855 13.024 4.929 1.00 87.12 132 LEU A C 1
ATOM 1006 O O . LEU A 1 132 ? -5.888 14.000 5.685 1.00 87.12 132 LEU A O 1
ATOM 1010 N N . TYR A 1 133 ? -5.840 13.126 3.605 1.00 84.00 133 TYR A N 1
ATOM 1011 C CA . TYR A 1 133 ? -5.857 14.389 2.882 1.00 84.00 133 TYR A CA 1
ATOM 1012 C C . TYR A 1 133 ? -7.189 14.572 2.168 1.00 84.00 133 TYR A C 1
ATOM 1014 O O . TYR A 1 133 ? -7.821 13.612 1.723 1.00 84.00 133 TYR A O 1
ATOM 1022 N N . GLY A 1 134 ? -7.600 15.825 2.003 1.00 80.06 1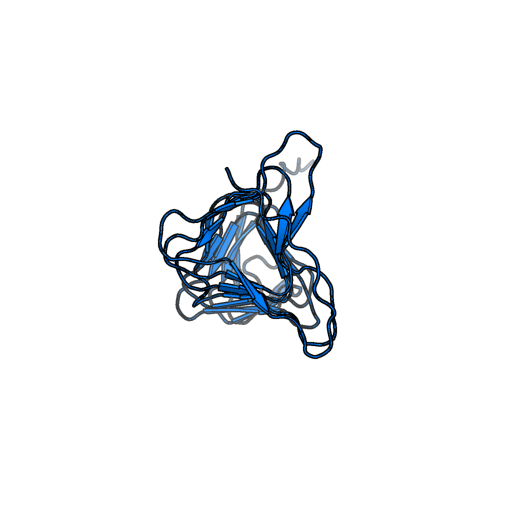34 GLY A N 1
ATOM 1023 C CA . GLY A 1 134 ? -8.765 16.131 1.190 1.00 80.06 134 GLY A CA 1
ATOM 1024 C C . GLY A 1 134 ? -10.058 15.604 1.824 1.00 80.06 134 GLY A C 1
ATOM 1025 O O . GLY A 1 134 ? -10.383 15.921 2.964 1.00 80.06 134 GLY A O 1
ATOM 1026 N N . SER A 1 135 ? -10.782 14.760 1.083 1.00 77.31 135 SER A N 1
ATOM 1027 C CA . SER A 1 135 ? -11.955 14.011 1.560 1.00 77.31 135 SER A CA 1
ATOM 1028 C C . SER A 1 135 ? -11.649 12.553 1.936 1.00 77.31 135 SER A C 1
ATOM 1030 O O . SER A 1 135 ? -12.579 11.747 2.014 1.00 77.31 135 SER A O 1
ATOM 1032 N N . GLY A 1 136 ? -10.374 12.196 2.124 1.00 82.44 136 GLY A N 1
ATOM 1033 C CA . GLY A 1 136 ? -9.938 10.827 2.385 1.00 82.44 136 GLY A CA 1
ATOM 1034 C C . GLY A 1 136 ? -10.639 10.204 3.594 1.00 82.44 136 GLY A C 1
ATOM 1035 O O . GLY A 1 136 ? -10.563 10.704 4.717 1.00 82.44 136 GLY A O 1
ATOM 1036 N N . THR A 1 137 ? -11.341 9.097 3.363 1.00 88.12 137 THR A N 1
ATOM 1037 C CA . THR A 1 137 ? -12.030 8.324 4.404 1.00 88.12 137 THR A CA 1
ATOM 1038 C C . THR A 1 137 ? -11.475 6.909 4.457 1.00 88.12 137 THR A C 1
ATOM 1040 O O . THR A 1 137 ? -11.357 6.278 3.413 1.00 88.12 137 THR A O 1
ATOM 1043 N N . ILE A 1 138 ? -11.197 6.373 5.647 1.00 93.25 138 ILE A N 1
ATOM 1044 C CA . ILE A 1 138 ? -10.924 4.936 5.818 1.00 93.25 138 ILE A CA 1
ATOM 1045 C C . ILE A 1 138 ? -12.182 4.257 6.359 1.00 93.25 138 ILE A C 1
ATOM 1047 O O . ILE A 1 138 ? -12.674 4.624 7.423 1.00 93.25 138 ILE A O 1
ATOM 1051 N N . THR A 1 139 ? -12.688 3.260 5.638 1.00 95.19 139 THR A N 1
ATOM 1052 C CA . THR A 1 139 ? -13.812 2.411 6.047 1.00 95.19 139 THR A CA 1
ATOM 1053 C C . THR A 1 139 ? -13.285 1.065 6.525 1.00 95.19 139 THR A C 1
ATOM 1055 O O . THR A 1 139 ? -12.689 0.321 5.750 1.00 95.19 139 THR A O 1
ATOM 1058 N N . LEU A 1 140 ? -13.506 0.758 7.801 1.00 94.94 140 LEU A N 1
ATOM 1059 C CA . LEU A 1 140 ? -12.939 -0.407 8.484 1.00 94.94 140 LEU A CA 1
ATOM 1060 C C . LEU A 1 140 ? -13.707 -1.714 8.233 1.00 94.94 140 LEU A C 1
ATOM 1062 O O . LEU A 1 140 ? -13.114 -2.790 8.217 1.00 94.94 140 LEU A O 1
ATOM 1066 N N . GLY A 1 141 ? -15.031 -1.651 8.059 1.00 93.69 141 GLY A N 1
ATOM 1067 C CA . GLY A 1 141 ? -15.859 -2.857 7.990 1.00 93.69 141 GLY A CA 1
ATOM 1068 C C . GLY A 1 141 ? -15.741 -3.701 9.263 1.00 93.69 141 GLY A C 1
ATOM 1069 O O . GLY A 1 141 ? -16.004 -3.221 10.363 1.00 93.69 141 GLY A O 1
ATOM 1070 N N . ASN A 1 142 ? -15.327 -4.959 9.114 1.00 95.44 142 ASN A N 1
ATOM 1071 C CA . ASN A 1 142 ? -15.102 -5.889 10.228 1.00 95.44 142 ASN A CA 1
ATOM 1072 C C . ASN A 1 142 ? -13.626 -5.995 10.644 1.00 95.44 142 ASN A C 1
ATOM 1074 O O . ASN A 1 142 ? -13.268 -6.915 11.375 1.00 95.44 142 ASN A O 1
ATOM 1078 N N . TYR A 1 143 ? -12.772 -5.092 10.163 1.00 97.44 143 TYR A N 1
ATOM 1079 C CA . TYR A 1 143 ? -11.325 -5.202 10.297 1.00 97.44 143 TYR A CA 1
ATOM 1080 C C . TYR A 1 143 ? -10.738 -4.052 11.097 1.00 97.44 143 TYR A C 1
ATOM 1082 O O . TYR A 1 143 ? -11.187 -2.912 10.985 1.00 97.44 143 TYR A O 1
ATOM 1090 N N . ASP A 1 144 ? -9.703 -4.340 11.878 1.00 95.38 144 ASP A N 1
ATOM 1091 C CA . ASP A 1 144 ? -9.019 -3.291 12.624 1.00 95.38 144 ASP A CA 1
ATOM 1092 C C . ASP A 1 144 ? -7.960 -2.576 11.783 1.00 95.38 144 ASP A C 1
ATOM 1094 O O . ASP A 1 144 ? -7.261 -3.185 10.967 1.00 95.38 144 ASP A O 1
ATOM 1098 N N . LEU A 1 145 ? -7.810 -1.280 12.057 1.00 95.19 145 LEU A N 1
ATOM 1099 C CA . LEU A 1 145 ? -6.646 -0.489 11.678 1.00 95.19 145 LEU A CA 1
ATOM 1100 C C . LEU A 1 145 ? -5.802 -0.254 12.928 1.00 95.19 145 LEU A C 1
ATOM 1102 O O . LEU A 1 145 ? -6.243 0.457 13.832 1.00 95.19 145 LEU A O 1
ATOM 1106 N N . THR A 1 146 ? -4.592 -0.807 12.966 1.00 93.00 146 THR A N 1
ATOM 1107 C CA . THR A 1 146 ? -3.619 -0.540 14.032 1.00 93.00 146 THR A CA 1
ATOM 1108 C C . THR A 1 146 ? -2.567 0.451 13.538 1.00 93.00 146 THR A C 1
ATOM 1110 O O . THR A 1 146 ? -1.889 0.187 12.547 1.00 93.00 146 THR A O 1
ATOM 1113 N N . CYS A 1 147 ? -2.394 1.580 14.226 1.00 90.69 147 CYS A N 1
ATOM 1114 C CA . CYS A 1 147 ? -1.396 2.597 13.868 1.00 90.69 147 CYS A CA 1
ATOM 1115 C C . CYS A 1 147 ? -0.855 3.360 15.087 1.00 90.69 147 CYS A C 1
ATOM 1117 O O . CYS A 1 147 ? -1.379 3.220 16.188 1.00 90.69 147 CYS A O 1
ATOM 1119 N N . HIS A 1 148 ? 0.182 4.185 14.922 1.00 84.44 148 HIS A N 1
ATOM 1120 C CA . HIS A 1 148 ? 0.665 5.064 16.003 1.00 84.44 148 HIS A CA 1
ATOM 1121 C C . HIS A 1 148 ? -0.158 6.351 16.109 1.00 84.44 148 HIS A C 1
ATOM 1123 O O . HIS A 1 148 ? -0.364 6.868 17.206 1.00 84.44 148 HIS A O 1
ATOM 1129 N N . GLY A 1 149 ? -0.663 6.852 14.983 1.00 83.94 149 GLY A N 1
ATOM 1130 C CA . GLY A 1 149 ? -1.475 8.059 14.954 1.00 83.94 149 GLY A CA 1
ATOM 1131 C C . GLY A 1 149 ? -2.090 8.303 13.584 1.00 83.94 149 GLY A C 1
ATOM 1132 O O . GLY A 1 149 ? -1.549 7.868 12.562 1.00 83.94 149 GLY A O 1
ATOM 1133 N N . VAL A 1 150 ? -3.224 9.001 13.583 1.00 86.81 150 VAL A N 1
ATOM 1134 C CA . VAL A 1 150 ? -3.923 9.438 12.373 1.00 86.81 150 VAL A CA 1
ATOM 1135 C C . VAL A 1 150 ? -3.869 10.959 12.324 1.00 86.81 150 VAL A C 1
ATOM 1137 O O . VAL A 1 150 ? -4.472 11.631 13.159 1.00 86.81 150 VAL A O 1
ATOM 1140 N N . TYR A 1 151 ? -3.175 11.496 11.329 1.00 85.50 151 TYR A N 1
ATOM 1141 C CA . TYR A 1 151 ? -3.178 12.914 11.016 1.00 85.50 151 TYR A CA 1
ATOM 1142 C C . TYR A 1 151 ? -4.236 13.210 9.958 1.00 85.50 151 TYR A C 1
ATOM 1144 O O . TYR A 1 151 ? -4.278 12.587 8.896 1.00 85.50 151 TYR A O 1
ATOM 1152 N N . ILE A 1 152 ? -5.085 14.191 10.233 1.00 83.25 152 ILE A N 1
ATOM 1153 C CA . ILE A 1 152 ? -6.142 14.626 9.325 1.00 83.25 152 ILE A CA 1
ATOM 1154 C C . ILE A 1 152 ? -5.794 16.040 8.854 1.00 83.25 152 ILE A C 1
ATOM 1156 O O . ILE A 1 152 ? -5.879 16.995 9.625 1.00 83.25 152 ILE A O 1
ATOM 1160 N N . ASN A 1 153 ? -5.375 16.167 7.591 1.00 72.50 153 ASN A N 1
ATOM 1161 C CA . ASN A 1 153 ? -5.012 17.449 6.991 1.00 72.50 153 ASN A CA 1
ATOM 1162 C C . ASN A 1 153 ? -6.243 18.091 6.336 1.00 72.50 153 ASN A C 1
ATOM 1164 O O . ASN A 1 153 ? -6.719 17.599 5.310 1.00 72.50 153 ASN A O 1
ATOM 1168 N N . LEU A 1 154 ? -6.765 19.177 6.912 1.00 65.94 154 LEU A N 1
ATOM 1169 C CA . LEU A 1 154 ? -8.000 19.823 6.459 1.00 65.94 154 LEU A CA 1
ATOM 1170 C C . LEU A 1 154 ? -7.814 21.324 6.206 1.00 65.94 154 LEU A C 1
ATOM 1172 O O . LEU A 1 154 ? -7.353 22.036 7.098 1.00 65.94 154 LEU A O 1
ATOM 1176 N N . PRO A 1 155 ? -8.342 21.866 5.094 1.00 55.38 155 PRO A N 1
ATOM 1177 C CA . PRO A 1 155 ? -9.100 23.107 5.154 1.00 55.38 155 PRO A CA 1
ATOM 1178 C C . PRO A 1 155 ? -10.495 22.825 5.750 1.00 55.38 155 PRO A C 1
ATOM 1180 O O . PRO A 1 155 ? -11.079 21.769 5.512 1.00 55.38 155 PRO A O 1
ATOM 1183 N N . ALA A 1 156 ? -11.043 23.778 6.513 1.00 49.09 156 ALA A N 1
ATOM 1184 C CA . ALA A 1 156 ? -12.186 23.661 7.441 1.00 49.09 156 ALA A CA 1
ATOM 1185 C C . ALA A 1 156 ? -13.540 23.108 6.908 1.00 49.09 156 ALA A C 1
ATOM 1187 O O . ALA A 1 156 ? -14.530 23.130 7.635 1.00 49.09 156 ALA A O 1
ATOM 1188 N N . GLN A 1 157 ? -13.625 22.621 5.667 1.00 52.59 157 GLN A N 1
ATOM 1189 C CA . GLN A 1 157 ? -14.864 22.154 5.028 1.00 52.59 157 GLN A CA 1
ATOM 1190 C C . GLN A 1 157 ? -14.860 20.679 4.586 1.00 52.59 157 GLN A C 1
ATOM 1192 O O . GLN A 1 157 ? -15.881 20.203 4.088 1.00 52.59 157 GLN A O 1
ATOM 1197 N N . GLN A 1 158 ? -13.767 19.930 4.763 1.00 60.19 158 GLN A N 1
ATOM 1198 C CA . GLN A 1 158 ? -13.703 18.526 4.335 1.00 60.19 158 GLN A CA 1
ATOM 1199 C C . GLN A 1 158 ? -13.804 17.545 5.513 1.00 60.19 158 GLN A C 1
ATOM 1201 O O . GLN A 1 158 ? -13.370 17.822 6.627 1.00 60.19 158 GLN A O 1
ATOM 1206 N N . ARG A 1 159 ? -14.466 16.403 5.278 1.00 70.38 159 ARG A N 1
ATOM 1207 C CA . ARG A 1 159 ? -14.824 15.406 6.304 1.00 70.38 159 ARG A CA 1
ATOM 1208 C C . ARG A 1 159 ? -13.947 14.156 6.206 1.00 70.38 159 ARG A C 1
ATOM 1210 O O . ARG A 1 159 ? -14.491 13.060 6.049 1.00 70.38 159 ARG A O 1
ATOM 1217 N N . SER A 1 160 ? -12.627 14.318 6.269 1.00 81.44 160 SER A N 1
ATOM 1218 C CA . SER A 1 160 ? -11.715 13.182 6.448 1.00 81.44 160 SER A CA 1
ATOM 1219 C C . SER A 1 160 ? -11.995 12.496 7.779 1.00 81.44 160 SER A C 1
ATOM 1221 O O . SER A 1 160 ? -12.189 13.164 8.796 1.00 81.44 160 SER A O 1
ATOM 1223 N N . ARG A 1 161 ? -12.077 11.166 7.770 1.00 86.19 161 ARG A N 1
ATOM 1224 C CA . ARG A 1 161 ? -12.480 10.376 8.942 1.00 86.19 161 ARG A CA 1
ATOM 1225 C C . ARG A 1 161 ? -12.137 8.905 8.787 1.00 86.19 161 ARG A C 1
ATOM 1227 O O . ARG A 1 161 ? -12.013 8.392 7.678 1.00 86.19 161 ARG A O 1
ATOM 1234 N N . VAL A 1 162 ? -12.059 8.221 9.919 1.00 89.69 162 VAL A N 1
ATOM 1235 C CA . VAL A 1 162 ? -12.081 6.760 9.985 1.00 89.69 162 VAL A CA 1
ATOM 1236 C C . VAL A 1 162 ? -13.479 6.355 10.442 1.00 89.69 162 VAL A C 1
ATOM 1238 O O . VAL A 1 162 ? -13.965 6.863 11.451 1.00 89.69 162 VAL A O 1
ATOM 1241 N N . ILE A 1 163 ? -14.147 5.492 9.681 1.00 91.25 163 ILE A N 1
ATOM 1242 C CA . ILE A 1 163 ? -15.504 5.019 9.968 1.00 91.25 163 ILE A CA 1
ATOM 1243 C C . ILE A 1 163 ? -15.549 3.500 9.981 1.00 91.25 163 ILE A C 1
ATOM 1245 O O . ILE A 1 163 ? -14.784 2.825 9.297 1.00 91.25 163 ILE A O 1
ATOM 1249 N N . THR A 1 164 ? -16.506 2.962 10.722 1.00 92.81 164 THR A N 1
ATOM 1250 C CA . THR A 1 164 ? -16.841 1.545 10.690 1.00 92.81 164 THR A CA 1
ATOM 1251 C C . THR A 1 164 ? -18.344 1.384 10.505 1.00 92.81 164 THR A C 1
ATOM 1253 O O . THR A 1 164 ? -19.132 2.166 11.036 1.00 92.81 164 THR A O 1
ATOM 1256 N N . ASN A 1 165 ? -18.735 0.390 9.715 1.00 87.38 165 ASN A N 1
ATOM 1257 C CA . ASN A 1 165 ? -20.106 -0.105 9.584 1.00 87.38 165 ASN A CA 1
ATOM 1258 C C . ASN A 1 165 ? -20.213 -1.572 10.049 1.00 87.38 165 ASN A C 1
ATOM 1260 O O . ASN A 1 165 ? -21.209 -2.231 9.762 1.00 87.38 165 ASN A O 1
ATOM 1264 N N . GLY A 1 166 ? -19.183 -2.073 10.737 1.00 92.56 166 GLY A N 1
ATOM 1265 C CA . GLY A 1 166 ? -19.081 -3.436 11.243 1.00 92.56 166 GLY A CA 1
ATOM 1266 C C . GLY A 1 166 ? -18.344 -3.475 12.582 1.00 92.56 166 GLY A C 1
ATOM 1267 O O . GLY A 1 166 ? -18.430 -2.539 13.377 1.00 92.56 166 GLY A O 1
ATOM 1268 N N . THR A 1 167 ? -17.628 -4.566 12.849 1.00 94.12 167 THR A N 1
ATOM 1269 C CA . THR A 1 167 ? -16.920 -4.775 14.128 1.00 94.12 167 THR A CA 1
ATOM 1270 C C . THR A 1 167 ? -15.514 -4.180 14.182 1.00 94.12 167 THR A C 1
ATOM 1272 O O . THR A 1 167 ? -14.877 -4.250 15.230 1.00 94.12 167 THR A O 1
ATOM 1275 N N . GLY A 1 168 ? -15.009 -3.634 13.073 1.00 93.75 168 GLY A N 1
ATOM 1276 C CA . GLY A 1 168 ? -13.648 -3.117 12.978 1.00 93.75 168 GLY A CA 1
ATOM 1277 C C . GLY A 1 168 ? -13.421 -1.884 13.850 1.00 93.75 168 GLY A C 1
ATOM 1278 O O . GLY A 1 168 ? -14.295 -1.014 13.943 1.00 93.75 168 GLY A O 1
ATOM 1279 N N . ALA A 1 169 ? -12.239 -1.794 14.458 1.00 92.31 169 ALA A N 1
ATOM 1280 C CA . ALA A 1 169 ? -11.844 -0.702 15.338 1.00 92.31 169 ALA A CA 1
ATOM 1281 C C . ALA A 1 169 ? -10.551 -0.007 14.882 1.00 92.31 169 ALA A C 1
ATOM 1283 O O . ALA A 1 169 ? -9.625 -0.622 14.354 1.00 92.31 169 ALA A O 1
ATOM 1284 N N . LEU A 1 170 ? -10.466 1.298 15.149 1.00 92.38 170 LEU A N 1
ATOM 1285 C CA . LEU A 1 170 ? -9.209 2.038 15.090 1.00 92.38 170 LEU A CA 1
ATOM 1286 C C . LEU A 1 170 ? -8.453 1.817 16.403 1.00 92.38 170 LEU A C 1
ATOM 1288 O O . LEU A 1 170 ? -8.932 2.205 17.471 1.00 92.38 170 LEU A O 1
ATOM 1292 N N . LYS A 1 171 ? -7.284 1.187 16.321 1.00 90.69 171 LYS A N 1
ATOM 1293 C CA . LYS A 1 171 ? -6.438 0.840 17.462 1.00 90.69 171 LYS A CA 1
ATOM 1294 C C . LYS A 1 171 ? -5.138 1.623 17.396 1.00 90.69 171 LYS A C 1
ATOM 1296 O O . LYS A 1 171 ? -4.439 1.620 16.385 1.00 90.69 171 LYS A O 1
ATOM 1301 N N . PHE A 1 172 ? -4.785 2.260 18.504 1.00 86.12 172 PHE A N 1
ATOM 1302 C CA . PHE A 1 172 ? -3.518 2.966 18.614 1.00 86.12 172 PHE A CA 1
ATOM 1303 C C . PHE A 1 172 ? -2.494 2.107 19.343 1.00 86.12 172 PHE A C 1
ATOM 1305 O O . PHE A 1 172 ? -2.742 1.643 20.457 1.00 86.12 172 PHE A O 1
ATOM 1312 N N . LYS A 1 173 ? -1.330 1.914 18.724 1.00 82.06 173 LYS A N 1
ATOM 1313 C CA . LYS A 1 173 ? -0.160 1.344 19.387 1.00 82.06 173 LYS A CA 1
ATOM 1314 C C . LYS A 1 173 ? 0.683 2.504 19.905 1.00 82.06 173 LYS A C 1
ATOM 1316 O O . LYS A 1 173 ? 1.236 3.277 19.133 1.00 82.06 173 LYS A O 1
ATOM 1321 N N . VAL A 1 174 ? 0.725 2.656 21.223 1.00 70.12 174 VAL A N 1
ATOM 1322 C CA . VAL A 1 174 ? 1.508 3.703 21.884 1.00 70.12 174 VAL A CA 1
ATOM 1323 C C . VAL A 1 174 ? 2.908 3.139 22.150 1.00 70.12 174 VAL A C 1
ATOM 1325 O O . VAL A 1 174 ? 3.005 2.118 22.836 1.00 70.12 174 VAL A O 1
ATOM 1328 N N . PRO A 1 175 ? 3.991 3.749 21.631 1.00 64.44 175 PRO A N 1
ATOM 1329 C CA . PRO A 1 175 ? 5.346 3.320 21.961 1.00 64.44 175 PRO A CA 1
ATOM 1330 C C . PRO A 1 175 ? 5.583 3.424 23.470 1.00 64.44 175 PRO A C 1
ATOM 1332 O O . PRO A 1 175 ? 5.162 4.404 24.100 1.00 64.44 175 PRO A O 1
ATOM 1335 N N . ALA A 1 176 ? 6.255 2.428 24.051 1.00 57.06 176 ALA A N 1
ATOM 1336 C CA . ALA A 1 176 ? 6.555 2.399 25.480 1.00 57.06 176 ALA A CA 1
ATOM 1337 C C . ALA A 1 176 ? 7.231 3.716 25.920 1.00 57.06 176 ALA A C 1
ATOM 1339 O O . ALA A 1 176 ? 8.241 4.121 25.351 1.00 57.06 176 ALA A O 1
ATOM 1340 N N . GLY A 1 177 ? 6.649 4.399 26.914 1.00 56.00 177 GLY A N 1
ATOM 1341 C CA . GLY A 1 177 ? 7.153 5.680 27.434 1.00 56.00 177 GLY A CA 1
ATOM 1342 C C . GLY A 1 177 ? 6.529 6.951 26.839 1.00 56.00 177 GLY A C 1
ATOM 1343 O O . GLY A 1 177 ? 6.933 8.047 27.223 1.00 56.00 177 GLY A O 1
ATOM 1344 N N . SER A 1 178 ? 5.541 6.848 25.943 1.00 55.81 178 SER A N 1
ATOM 1345 C CA . SER A 1 178 ? 4.844 8.025 25.396 1.00 55.81 178 SER A CA 1
ATOM 1346 C C . SER A 1 178 ? 3.697 8.502 26.298 1.00 55.81 178 SER A C 1
ATOM 1348 O O . SER A 1 178 ? 2.938 7.697 26.835 1.00 55.81 178 SER A O 1
ATOM 1350 N N . VAL A 1 179 ? 3.546 9.823 26.439 1.00 49.31 179 VAL A N 1
ATOM 1351 C CA . VAL A 1 179 ? 2.428 10.456 27.159 1.00 49.31 179 VAL A CA 1
ATOM 1352 C C . VAL A 1 179 ? 1.178 10.426 26.274 1.00 49.31 179 VAL A C 1
ATOM 1354 O O . VAL A 1 179 ? 1.273 10.718 25.081 1.00 49.31 179 VAL A O 1
ATOM 1357 N N . ASN A 1 180 ? 0.024 10.071 26.849 1.00 43.31 180 ASN A N 1
ATOM 1358 C CA . ASN A 1 180 ? -1.275 10.018 26.170 1.00 43.31 180 ASN A CA 1
ATOM 1359 C C . ASN A 1 180 ? -1.503 11.267 25.300 1.00 43.31 180 ASN A C 1
ATOM 1361 O O . ASN A 1 180 ? -1.653 12.366 25.832 1.00 43.31 180 ASN A O 1
ATOM 1365 N N . LYS A 1 181 ? -1.548 11.110 23.973 1.00 46.34 181 LYS A N 1
ATOM 1366 C CA . LYS A 1 181 ? -2.075 12.158 23.091 1.00 46.34 181 LYS A CA 1
ATOM 1367 C C . LYS A 1 181 ? -3.601 12.093 23.148 1.00 46.34 181 LYS A C 1
ATOM 1369 O O . LYS A 1 181 ? -4.174 11.015 23.015 1.00 46.34 181 LYS A O 1
ATOM 1374 N N . GLU A 1 182 ? -4.252 13.228 23.389 1.00 38.56 182 GLU A N 1
ATOM 1375 C CA . GLU A 1 182 ? -5.708 13.346 23.278 1.00 38.56 182 GLU A CA 1
ATOM 1376 C C . GLU A 1 182 ? -6.146 13.021 21.847 1.00 38.56 182 GLU A C 1
ATOM 1378 O O . GLU A 1 182 ? -5.640 13.592 20.880 1.00 38.56 182 GLU A O 1
ATOM 1383 N N . PHE A 1 183 ? -7.097 12.098 21.713 1.00 48.25 183 PHE A N 1
ATOM 1384 C CA . PHE A 1 183 ? -7.665 11.712 20.427 1.00 48.25 183 PHE A CA 1
ATOM 1385 C C . PHE A 1 183 ? -9.011 12.405 20.234 1.00 48.25 183 PHE A C 1
ATOM 1387 O O . PHE A 1 183 ? -9.973 12.134 20.955 1.00 48.25 183 PHE A O 1
ATOM 1394 N N . VAL A 1 184 ? -9.107 13.267 19.222 1.00 37.81 184 VAL A N 1
ATOM 1395 C CA . VAL A 1 184 ? -10.389 13.829 18.784 1.00 37.81 184 VAL A CA 1
ATOM 1396 C C . VAL A 1 184 ? -11.067 12.812 17.866 1.00 37.81 184 VAL A C 1
ATOM 1398 O O . VAL A 1 184 ? -10.899 12.834 16.649 1.00 37.81 184 VAL A O 1
ATOM 1401 N N . ILE A 1 185 ? -11.837 11.890 18.447 1.00 42.12 185 ILE A N 1
ATOM 1402 C CA . ILE A 1 185 ? -12.796 11.086 17.681 1.00 42.12 185 ILE A CA 1
ATOM 1403 C C . ILE A 1 185 ? -14.045 11.948 17.498 1.00 42.12 185 ILE A C 1
ATOM 1405 O O . ILE A 1 185 ? -14.846 12.102 18.422 1.00 42.12 185 ILE A O 1
ATOM 1409 N N . GLY A 1 186 ? -14.219 12.519 16.306 1.00 35.66 186 GLY A N 1
ATOM 1410 C CA . GLY A 1 186 ? -15.484 13.140 15.925 1.00 35.66 186 GLY A CA 1
ATOM 1411 C C . GLY A 1 186 ? -16.579 12.075 15.875 1.00 35.66 186 GLY A C 1
ATOM 1412 O O . GLY A 1 186 ? -16.622 11.281 14.938 1.00 35.66 186 GLY A O 1
ATOM 1413 N N . ARG A 1 187 ? -17.446 12.028 16.892 1.00 26.31 187 ARG A N 1
ATOM 1414 C CA . ARG A 1 187 ? -18.700 11.265 16.829 1.00 26.31 187 ARG A CA 1
ATOM 1415 C C . ARG A 1 187 ? -19.667 12.000 15.893 1.00 26.31 187 ARG A C 1
ATOM 1417 O O . ARG A 1 187 ? -19.767 13.223 15.975 1.00 26.31 187 ARG A O 1
ATOM 1424 N N . ILE A 1 188 ? -20.321 11.256 14.998 1.00 37.47 188 ILE A N 1
ATOM 1425 C CA . ILE A 1 188 ? -21.490 11.726 14.234 1.00 37.47 188 ILE A CA 1
ATOM 1426 C C . ILE A 1 188 ? -22.710 11.625 15.144 1.00 37.47 188 ILE A C 1
ATOM 1428 O O . ILE A 1 188 ? -22.811 10.584 15.833 1.00 37.47 188 ILE A O 1
#